Protein AF-A0A2E4DGW0-F1 (afdb_monomer)

pLDDT: mean 88.57, std 14.45, range [39.81, 98.81]

Secondary structure (DSSP, 8-state):
-----------------PEEEEEEEEEEEPPPTT--EEEEEETTSBEEEEETT-HHHHHHHHHHHHHTEEEEEEE-S-TT---TTPPPPBEEEEEEEEEEPSS--------------SS-TT--S---B---HHHHHHHHHTS-----TT--HHHHHHHHHHHHTT-EETTEE---EEEEEEEPHHHHHHTT-SBSEEEEEEEEETTEEEE--TTT-SS-EEHHHHHHHH-TT-PPPEEESSHHHHHT-TTSSSEEEEEE-TT--SHHHHHHHHHH-----S--HHHHHHHHHHHH-TTSPPP-TT-

Sequence (307 aa):
MKTIFACLLMVFSTMTMAETLRLGVVDVLEPLENENFYAVFATDGQVYDVHINDTEVIAAIKDAQKSGLEVEFETSDHTKALDVLAQRSEILGVKLLTSEFKVPVASKNQAKGIKDLDRDPLMTDYISDIGDSNTLNNVFRAQKTGMRKRSQCYNRAHVWSYEMRNYSYNGRRVQPGKVWLFFTKKYIRAYRYKWWFHVSPYVNSNGVKKVMDRRYMQQPADLRYWTNYFIQSQQECRRAKVYTDYERNPQLGHCFVIFTSVHYWQPWQIEKNEENGTLQTQWSDYELRIAYRDALGRRYRRPNLNK

Radius of gyration: 21.74 Å; Cα contacts (8 Å, |Δi|>4): 556; chains: 1; bounding box: 53×70×77 Å

Mean predicted aligned error: 6.36 Å

Nearest PDB structures (foldseek):
  6pqh-assembly2_D  TM=4.099E-01  e=4.636E-01  Elizabethkingia sp.
  5mqf-assembly1_E  TM=7.417E-01  e=2.883E+00  Homo sapiens
  1mje-assembly1_A  TM=5.379E-01  e=2.562E+00  Mus musculus
  8btm-assembly1_A  TM=5.691E-01  e=3.058E+00  Streptomyces hygroscopicus
  8osz-assembly1_A  TM=5.690E-01  e=3.058E+00  Streptomyces hygroscopicus

Solvent-accessible surface area (backbone atoms only — not comparable to full-atom values): 17523 Å² total; per-residue (Å²): 138,85,85,80,80,79,80,79,78,77,78,75,74,77,76,76,67,65,46,79,45,81,42,36,46,73,46,76,43,77,49,55,103,90,47,64,38,30,44,38,32,32,71,76,30,40,29,30,35,34,53,67,83,45,53,69,50,51,50,52,50,54,50,26,38,76,68,31,21,24,32,38,35,30,25,50,78,49,78,81,55,85,51,85,82,38,69,47,33,40,52,78,40,70,41,84,43,92,55,67,39,92,61,77,64,80,69,86,67,75,61,75,74,79,89,77,69,95,56,63,81,47,54,67,59,76,59,38,63,44,73,47,68,67,58,49,47,49,52,43,67,66,41,82,77,80,50,45,87,86,33,44,48,42,28,44,24,47,44,37,41,55,58,36,40,79,39,69,56,96,93,37,64,36,33,40,24,30,41,36,41,36,45,18,59,44,36,31,62,78,64,53,42,27,48,47,47,48,44,28,22,24,33,28,39,72,85,40,62,30,33,49,41,70,89,87,36,98,56,68,28,48,57,69,64,55,49,45,75,78,34,90,86,57,68,78,57,45,79,38,76,53,52,62,63,49,69,78,37,36,70,62,61,46,26,32,34,37,67,32,26,56,45,65,59,54,71,66,55,51,43,48,24,67,65,67,67,56,74,63,78,58,80,51,72,68,56,52,51,50,20,42,36,58,17,57,33,85,88,56,82,74,87,68,90,93,113

Structure (mmCIF, N/CA/C/O backbone):
data_AF-A0A2E4DGW0-F1
#
_entry.id   AF-A0A2E4DGW0-F1
#
loop_
_atom_site.group_PDB
_atom_site.id
_atom_site.type_symbol
_atom_site.label_atom_id
_atom_site.label_alt_id
_atom_site.label_comp_id
_atom_site.label_asym_id
_atom_site.label_entity_id
_atom_site.label_seq_id
_atom_site.pdbx_PDB_ins_code
_atom_site.Cartn_x
_atom_site.Cartn_y
_atom_site.Cartn_z
_atom_site.occupancy
_atom_site.B_iso_or_equiv
_atom_site.auth_seq_id
_atom_site.auth_comp_id
_atom_site.auth_asym_id
_atom_site.auth_atom_id
_atom_site.pdbx_PDB_model_num
ATOM 1 N N . MET A 1 1 ? 3.497 -50.232 52.071 1.00 39.81 1 MET A N 1
ATOM 2 C CA . MET A 1 1 ? 3.843 -48.845 51.691 1.00 39.81 1 MET A CA 1
ATOM 3 C C . MET A 1 1 ? 3.112 -48.522 50.400 1.00 39.81 1 MET A C 1
ATOM 5 O O . MET A 1 1 ? 3.392 -49.162 49.397 1.00 39.81 1 MET A O 1
ATOM 9 N N . LYS A 1 2 ? 2.104 -47.644 50.444 1.00 42.56 2 LYS A N 1
ATOM 10 C CA . LYS A 1 2 ? 1.326 -47.229 49.268 1.00 42.56 2 LYS A CA 1
ATOM 11 C C . LYS A 1 2 ? 1.852 -45.868 48.819 1.00 42.56 2 LYS A C 1
ATOM 13 O O . LYS A 1 2 ? 1.638 -44.875 49.504 1.00 42.56 2 LYS A O 1
ATOM 18 N N . THR A 1 3 ? 2.595 -45.850 47.723 1.00 51.25 3 THR A N 1
ATOM 19 C CA . THR A 1 3 ? 3.149 -44.642 47.109 1.00 51.25 3 THR A CA 1
ATOM 20 C C . THR A 1 3 ? 2.019 -43.900 46.397 1.00 51.25 3 THR A C 1
ATOM 22 O O . THR A 1 3 ? 1.532 -44.342 45.360 1.00 51.25 3 THR A O 1
ATOM 25 N N . ILE A 1 4 ? 1.562 -42.795 46.986 1.00 58.50 4 ILE A N 1
ATOM 26 C CA . ILE A 1 4 ? 0.624 -41.863 46.357 1.00 58.50 4 ILE A CA 1
ATOM 27 C C . ILE A 1 4 ? 1.428 -41.051 45.338 1.00 58.50 4 ILE A C 1
ATOM 29 O O . ILE A 1 4 ? 2.233 -40.197 45.703 1.00 58.50 4 ILE A O 1
ATOM 33 N N . PHE A 1 5 ? 1.246 -41.365 44.057 1.00 57.72 5 PHE A N 1
ATOM 34 C CA . PHE A 1 5 ? 1.811 -40.610 42.944 1.00 57.72 5 PHE A CA 1
ATOM 35 C C . PHE A 1 5 ? 0.973 -39.335 42.773 1.00 57.72 5 PHE A C 1
ATOM 37 O O . PHE A 1 5 ? -0.121 -39.361 42.209 1.00 57.72 5 PHE A O 1
ATOM 44 N N . ALA A 1 6 ? 1.446 -38.224 43.338 1.00 56.97 6 ALA A N 1
ATOM 45 C CA . ALA A 1 6 ? 0.840 -36.913 43.150 1.00 56.97 6 ALA A CA 1
ATOM 46 C C . ALA A 1 6 ? 1.076 -36.462 41.700 1.00 56.97 6 ALA A C 1
ATOM 48 O O . ALA A 1 6 ? 2.164 -36.018 41.335 1.00 56.97 6 ALA A O 1
ATOM 49 N N . CYS A 1 7 ? 0.054 -36.620 40.860 1.00 58.28 7 CYS A N 1
ATOM 50 C CA . CYS A 1 7 ? 0.039 -36.124 39.491 1.00 58.28 7 CYS A CA 1
ATOM 51 C C . CYS A 1 7 ? -0.084 -34.592 39.534 1.00 58.28 7 CYS A C 1
ATOM 53 O O . CYS A 1 7 ? -1.181 -34.039 39.587 1.00 58.28 7 CYS A O 1
ATOM 55 N N . LEU A 1 8 ? 1.060 -33.908 39.571 1.00 61.34 8 LEU A N 1
ATOM 56 C CA . LEU A 1 8 ? 1.157 -32.458 39.450 1.00 61.34 8 LEU A CA 1
ATOM 57 C C . LEU A 1 8 ? 0.788 -32.074 38.006 1.00 61.34 8 LEU A C 1
ATOM 59 O O . LEU A 1 8 ? 1.636 -32.051 37.115 1.00 61.34 8 LEU A O 1
ATOM 63 N N . LEU A 1 9 ? -0.501 -31.835 37.759 1.00 57.94 9 LEU A N 1
ATOM 64 C CA . LEU A 1 9 ? -1.001 -31.280 36.504 1.00 57.94 9 LEU A CA 1
ATOM 65 C C . LEU A 1 9 ? -0.497 -29.829 36.403 1.00 57.94 9 LEU A C 1
ATOM 67 O O . LEU A 1 9 ? -1.112 -28.903 36.928 1.00 57.94 9 LEU A O 1
ATOM 71 N N . MET A 1 10 ? 0.663 -29.624 35.775 1.00 54.44 10 MET A N 1
ATOM 72 C CA . MET A 1 10 ? 1.108 -28.291 35.372 1.00 54.44 10 MET A CA 1
ATOM 73 C C . MET A 1 10 ? 0.161 -27.786 34.283 1.00 54.44 10 MET A C 1
ATOM 75 O O . MET A 1 10 ? 0.345 -28.061 33.098 1.00 54.44 10 MET A O 1
ATOM 79 N N . VAL A 1 11 ? -0.870 -27.052 34.699 1.00 55.78 11 VAL A N 1
ATOM 80 C CA . VAL A 1 11 ? -1.636 -26.174 33.816 1.00 55.78 11 VAL A CA 1
ATOM 81 C C . VAL A 1 11 ? -0.672 -25.078 33.377 1.00 55.78 11 VAL A C 1
ATOM 83 O O . VAL A 1 11 ? -0.508 -24.058 34.042 1.00 55.78 11 VAL A O 1
ATOM 86 N N . PHE A 1 12 ? 0.030 -25.318 32.272 1.00 55.75 12 PHE A N 1
ATOM 87 C CA . PHE A 1 12 ? 0.683 -24.257 31.524 1.00 55.75 12 PHE A CA 1
ATOM 88 C C . PHE A 1 12 ? -0.431 -23.372 30.968 1.00 55.75 12 PHE A C 1
ATOM 90 O O . PHE A 1 12 ? -0.906 -23.591 29.856 1.00 55.75 12 PHE A O 1
ATOM 97 N N . SER A 1 13 ? -0.877 -22.395 31.763 1.00 56.22 13 SER A N 1
ATOM 98 C CA . SER A 1 13 ? -1.616 -21.252 31.243 1.00 56.22 13 SER A CA 1
ATOM 99 C C . SER A 1 13 ? -0.744 -20.647 30.158 1.00 56.22 13 SER A C 1
ATOM 101 O O . SER A 1 13 ? 0.292 -20.041 30.438 1.00 56.22 13 SER A O 1
ATOM 103 N N . THR A 1 14 ? -1.119 -20.8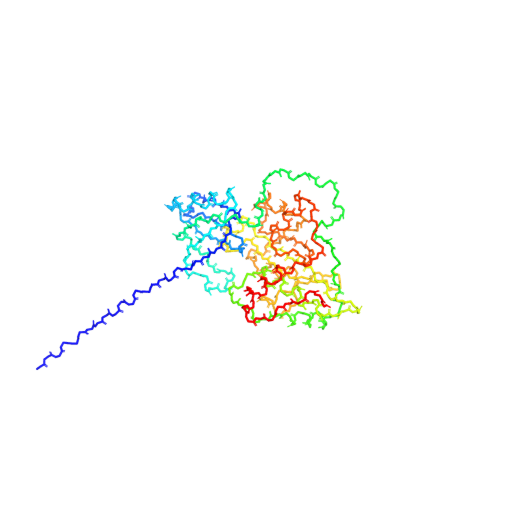87 28.907 1.00 54.38 14 THR A N 1
ATOM 104 C CA . THR A 1 14 ? -0.503 -20.268 27.746 1.00 54.38 14 THR A CA 1
ATOM 105 C C . THR A 1 14 ? -0.762 -18.779 27.870 1.00 54.38 14 THR A C 1
ATOM 107 O O . THR A 1 14 ? -1.826 -18.300 27.489 1.00 54.38 14 THR A O 1
ATOM 110 N N . MET A 1 15 ? 0.182 -18.056 28.472 1.00 60.81 15 MET A N 1
ATOM 111 C CA . MET A 1 15 ? 0.178 -16.605 28.453 1.00 60.81 15 MET A CA 1
ATOM 112 C C . MET A 1 15 ? 0.276 -16.196 26.990 1.00 60.81 15 MET A C 1
ATOM 114 O O . MET A 1 15 ? 1.339 -16.277 26.372 1.00 60.81 15 MET A O 1
ATOM 118 N N . THR A 1 16 ? -0.867 -15.845 26.410 1.00 63.38 16 THR A N 1
ATOM 119 C CA . THR A 1 16 ? -0.948 -15.201 25.109 1.00 63.38 16 THR A CA 1
ATOM 120 C C . THR A 1 16 ? -0.248 -13.861 25.263 1.00 63.38 16 THR A C 1
ATOM 122 O O . THR A 1 16 ? -0.796 -12.925 25.837 1.00 63.38 16 THR A O 1
ATOM 125 N N . MET A 1 17 ? 1.017 -13.809 24.848 1.00 74.81 17 MET A N 1
ATOM 126 C CA . MET A 1 17 ? 1.808 -12.585 24.871 1.00 74.81 17 MET A CA 1
ATOM 127 C C . MET A 1 17 ? 1.190 -11.639 23.847 1.00 74.81 17 MET A C 1
ATOM 129 O O . MET A 1 17 ? 1.305 -11.886 22.646 1.00 74.81 17 MET A O 1
ATOM 133 N N . ALA A 1 18 ? 0.510 -10.599 24.319 1.00 81.75 18 ALA A N 1
ATOM 134 C CA . ALA A 1 18 ? -0.049 -9.587 23.442 1.00 81.75 18 ALA A CA 1
ATOM 135 C C . ALA A 1 18 ? 1.079 -8.872 22.679 1.00 81.75 18 ALA A C 1
ATOM 137 O O . ALA A 1 18 ? 2.141 -8.572 23.238 1.00 81.75 18 ALA A O 1
ATOM 138 N N . GLU A 1 19 ? 0.875 -8.633 21.382 1.00 89.00 19 GLU A N 1
ATOM 139 C CA . GLU A 1 19 ? 1.831 -7.886 20.565 1.00 89.00 19 GLU A CA 1
ATOM 140 C C . GLU A 1 19 ? 1.462 -6.404 20.588 1.00 89.00 19 GLU A C 1
ATOM 142 O O . GLU A 1 19 ? 0.323 -6.029 20.305 1.00 89.00 19 GLU A O 1
ATOM 147 N N . THR A 1 20 ? 2.447 -5.562 20.900 1.00 92.12 20 THR A N 1
ATOM 148 C CA . THR A 1 20 ? 2.295 -4.109 20.894 1.00 92.12 20 THR A CA 1
ATOM 149 C C . THR A 1 20 ? 2.789 -3.510 19.577 1.00 92.12 20 THR A C 1
ATOM 151 O O . THR A 1 20 ? 3.951 -3.695 19.197 1.00 92.12 20 THR A O 1
ATOM 154 N N . LEU A 1 21 ? 1.934 -2.748 18.894 1.00 92.56 21 LEU A N 1
ATOM 155 C CA . LEU A 1 21 ? 2.214 -2.119 17.600 1.00 92.56 21 LEU A CA 1
ATOM 156 C C . LEU A 1 21 ? 2.006 -0.606 17.677 1.00 92.56 21 LEU A C 1
ATOM 158 O O . LEU A 1 21 ? 1.024 -0.151 18.243 1.00 92.56 21 LEU A O 1
ATOM 162 N N . ARG A 1 22 ? 2.902 0.183 17.074 1.00 93.50 22 ARG A N 1
ATOM 163 C CA . ARG A 1 22 ? 2.749 1.645 16.960 1.00 93.50 22 ARG A CA 1
ATOM 164 C C . ARG A 1 22 ? 2.367 2.020 15.543 1.00 93.50 22 ARG A C 1
ATOM 166 O O . ARG A 1 22 ? 3.164 1.796 14.631 1.00 93.50 22 ARG A O 1
ATOM 173 N N . LEU A 1 23 ? 1.154 2.529 15.373 1.00 93.44 23 LEU A N 1
ATOM 174 C CA . LEU A 1 23 ? 0.491 2.700 14.082 1.00 93.44 23 LEU A CA 1
ATOM 175 C C . LEU A 1 23 ? -0.334 3.995 14.089 1.00 93.44 23 LEU A C 1
ATOM 177 O O . LEU A 1 23 ? -0.574 4.576 15.140 1.00 93.44 23 LEU A O 1
ATOM 181 N N . GLY A 1 24 ? -0.789 4.436 12.919 1.00 93.69 24 GLY A N 1
ATOM 182 C CA . GLY A 1 24 ? -1.844 5.446 12.798 1.00 93.69 24 GLY A CA 1
ATOM 183 C C . GLY A 1 24 ? -3.154 4.798 12.351 1.00 93.69 24 GLY A C 1
ATOM 184 O O . GLY A 1 24 ? -3.134 3.722 11.742 1.00 93.69 24 GLY A O 1
ATOM 185 N N . VAL A 1 25 ? -4.277 5.463 12.627 1.00 95.50 25 VAL A N 1
ATOM 186 C CA . VAL A 1 25 ? -5.616 5.036 12.192 1.00 95.50 25 VAL A CA 1
ATOM 187 C C . VAL A 1 25 ? -5.989 5.777 10.912 1.00 95.50 25 VAL A C 1
ATOM 189 O O . VAL A 1 25 ? -6.088 7.000 10.903 1.00 95.50 25 VAL A O 1
ATOM 192 N N . VAL A 1 26 ? -6.188 5.030 9.829 1.00 94.75 26 VAL A N 1
ATOM 193 C CA . VAL A 1 26 ? -6.590 5.554 8.515 1.00 94.75 26 VAL A CA 1
ATOM 194 C C . VAL A 1 26 ? -8.106 5.706 8.453 1.00 94.75 26 VAL A C 1
ATOM 196 O O . VAL A 1 26 ? -8.620 6.759 8.087 1.00 94.75 26 VAL A O 1
ATOM 199 N N . ASP A 1 27 ? -8.831 4.649 8.816 1.00 96.00 27 ASP A N 1
ATOM 200 C CA . ASP A 1 27 ? -10.288 4.627 8.747 1.00 96.00 27 ASP A CA 1
ATOM 201 C C . ASP A 1 27 ? -10.897 3.648 9.752 1.00 96.00 27 ASP A C 1
ATOM 203 O O . ASP A 1 27 ? -10.231 2.720 10.217 1.00 96.00 27 ASP A O 1
ATOM 207 N N . VAL A 1 28 ? -12.174 3.844 10.064 1.00 97.25 28 VAL A N 1
ATOM 208 C CA . VAL A 1 28 ? -12.943 2.994 10.974 1.00 97.25 28 VAL A CA 1
ATOM 209 C C . VAL A 1 28 ? -14.281 2.673 10.320 1.00 97.25 28 VAL A C 1
ATOM 211 O O . VAL A 1 28 ? -15.065 3.568 10.007 1.00 97.25 28 VAL A O 1
ATOM 214 N N . LEU A 1 29 ? -14.556 1.386 10.108 1.00 97.38 29 LEU A N 1
ATOM 215 C CA . LEU A 1 29 ? -15.858 0.923 9.636 1.00 97.38 29 LEU A CA 1
ATOM 216 C C . LEU A 1 29 ? -16.700 0.463 10.803 1.00 97.38 29 LEU A C 1
ATOM 218 O O . LEU A 1 29 ? -16.298 -0.424 11.553 1.00 97.38 29 LEU A O 1
ATOM 222 N N . GLU A 1 30 ? -17.889 1.037 10.891 1.00 97.50 30 GLU A N 1
ATOM 223 C CA . GLU A 1 30 ? -18.894 0.606 11.849 1.00 97.50 30 GLU A CA 1
ATOM 224 C C . GLU A 1 30 ? -19.424 -0.790 11.485 1.00 97.50 30 GLU A C 1
ATOM 226 O O . GLU A 1 30 ? -19.478 -1.124 10.286 1.00 97.50 30 GLU A O 1
ATOM 231 N N . PRO A 1 31 ? -19.782 -1.603 12.495 1.00 97.19 31 PRO A N 1
ATOM 232 C CA . PRO A 1 31 ? -20.406 -2.899 12.273 1.00 97.19 31 PRO A CA 1
ATOM 233 C C . PRO A 1 31 ? -21.749 -2.745 11.548 1.00 97.19 31 PRO A C 1
ATOM 235 O O . PRO A 1 31 ? -22.479 -1.774 11.752 1.00 97.19 31 PRO A O 1
ATOM 238 N N . LEU A 1 32 ? -22.085 -3.714 10.697 1.00 95.88 32 LEU A N 1
ATOM 239 C CA . LEU A 1 32 ? -23.463 -3.922 10.239 1.00 95.88 32 LEU A CA 1
ATOM 240 C C . LEU A 1 32 ? -24.331 -4.511 11.370 1.00 95.88 32 LEU A C 1
ATOM 242 O O . LEU A 1 32 ? -23.801 -4.980 12.372 1.00 95.88 32 LEU A O 1
ATOM 246 N N . GLU A 1 33 ? -25.661 -4.532 11.205 1.00 95.00 33 GLU A N 1
ATOM 247 C CA . GLU A 1 33 ? -26.618 -5.007 12.233 1.00 95.00 33 GLU A CA 1
ATOM 248 C C . GLU A 1 33 ? -26.313 -6.413 12.789 1.00 95.00 33 GLU A C 1
ATOM 250 O O . GLU A 1 33 ? -26.713 -6.743 13.901 1.00 95.00 33 GLU A O 1
ATOM 255 N N . ASN A 1 34 ? -25.600 -7.242 12.027 1.00 94.25 34 ASN A N 1
ATOM 256 C CA . ASN A 1 34 ? -25.224 -8.613 12.369 1.00 94.25 34 ASN A CA 1
ATOM 257 C C . ASN A 1 34 ? -23.712 -8.810 12.601 1.00 94.25 34 ASN A C 1
ATOM 259 O O . ASN A 1 34 ? -23.239 -9.949 12.622 1.00 94.25 34 ASN A O 1
ATOM 263 N N . GLU A 1 35 ? -22.942 -7.731 12.735 1.00 95.12 35 GLU A N 1
ATOM 264 C CA . GLU A 1 35 ? -21.505 -7.767 13.009 1.00 95.12 35 GLU A CA 1
ATOM 265 C C . GLU A 1 35 ? -21.219 -7.297 14.443 1.00 95.12 35 GLU A C 1
ATOM 267 O O . GLU A 1 35 ? -21.785 -6.321 14.920 1.00 95.12 35 GLU A O 1
ATOM 272 N N . ASN A 1 36 ? -20.284 -7.964 15.126 1.00 97.06 36 ASN A N 1
ATOM 273 C CA . ASN A 1 36 ? -19.910 -7.630 16.511 1.00 97.06 36 ASN A CA 1
ATOM 274 C C . ASN A 1 36 ? -18.606 -6.826 16.612 1.00 97.06 36 ASN A C 1
ATOM 276 O O . ASN A 1 36 ? -18.087 -6.631 17.708 1.00 97.06 36 ASN A O 1
ATOM 280 N N . PHE A 1 37 ? -18.047 -6.392 15.479 1.00 97.56 37 PHE A N 1
ATOM 281 C CA . PHE A 1 37 ? -16.730 -5.767 15.425 1.00 97.56 37 PHE A CA 1
ATOM 282 C C . PHE A 1 37 ? -16.727 -4.545 14.513 1.00 97.56 37 PHE A C 1
ATOM 284 O O . PHE A 1 37 ? -17.279 -4.585 13.414 1.00 97.56 37 PHE A O 1
ATOM 291 N N . TYR A 1 38 ? -16.027 -3.493 14.929 1.00 98.19 38 TYR A N 1
ATOM 292 C CA . TYR A 1 38 ? -15.577 -2.457 14.005 1.00 98.19 38 TYR A CA 1
ATOM 293 C C . TYR A 1 38 ? -14.345 -2.957 13.253 1.00 98.19 38 TYR A C 1
ATOM 295 O O . TYR A 1 38 ? -13.515 -3.665 13.823 1.00 98.19 38 TYR A O 1
ATOM 303 N N . ALA A 1 39 ? -14.190 -2.533 11.998 1.00 97.75 39 ALA A N 1
ATOM 304 C CA . ALA A 1 39 ? -12.975 -2.787 11.228 1.00 97.75 39 ALA A CA 1
ATOM 305 C C . ALA A 1 39 ? -12.101 -1.526 11.184 1.00 97.75 39 ALA A C 1
ATOM 307 O O . ALA A 1 39 ? -12.516 -0.492 10.659 1.00 97.75 39 ALA A O 1
ATOM 308 N N . VAL A 1 40 ? -10.884 -1.621 11.710 1.00 97.94 40 VAL A N 1
ATOM 309 C CA . VAL A 1 40 ? -9.951 -0.505 11.899 1.00 97.94 40 VAL A CA 1
ATOM 310 C C . VAL A 1 40 ? -8.812 -0.620 10.896 1.00 97.94 40 VAL A C 1
ATOM 312 O O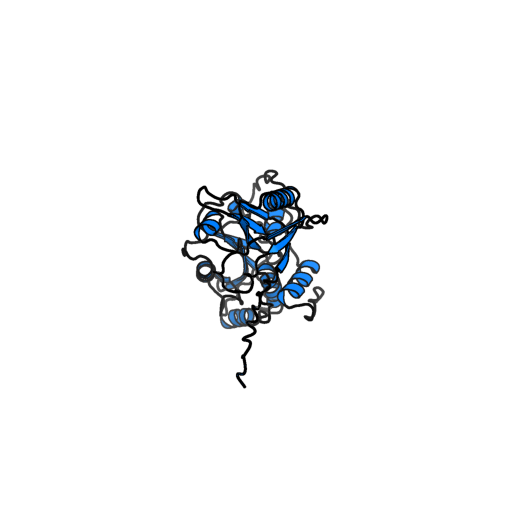 . VAL A 1 40 ? -8.044 -1.579 10.909 1.00 97.94 40 VAL A O 1
ATOM 315 N N . PHE A 1 41 ? -8.705 0.358 10.005 1.00 97.38 41 PHE A N 1
ATOM 316 C CA . PHE A 1 41 ? -7.725 0.400 8.927 1.00 97.38 41 PHE A CA 1
ATOM 317 C C . PHE A 1 41 ? -6.497 1.134 9.444 1.00 97.38 41 PHE A C 1
ATOM 319 O O . PHE A 1 41 ? -6.599 2.298 9.826 1.00 97.38 41 PHE A O 1
ATOM 326 N N . ALA A 1 42 ? -5.337 0.483 9.454 1.00 96.31 42 ALA A N 1
ATOM 327 C CA . ALA A 1 42 ? -4.123 1.063 10.016 1.00 96.31 42 ALA A CA 1
ATOM 328 C C . ALA A 1 42 ? -3.070 1.386 8.950 1.00 96.31 42 ALA A C 1
ATOM 330 O O . ALA A 1 42 ? -3.088 0.881 7.826 1.00 96.31 42 ALA A O 1
ATOM 331 N N . THR A 1 43 ? -2.105 2.224 9.311 1.00 94.31 43 THR A N 1
ATOM 332 C CA . THR A 1 43 ? -1.076 2.732 8.387 1.00 94.31 43 THR A CA 1
ATOM 333 C C . THR A 1 43 ? -0.052 1.688 7.936 1.00 94.31 43 THR A C 1
ATOM 335 O O . THR A 1 43 ? 0.676 1.916 6.969 1.00 94.31 43 THR A O 1
ATOM 338 N N . ASP A 1 44 ? -0.011 0.518 8.576 1.00 94.00 44 ASP A N 1
ATOM 339 C CA . ASP A 1 44 ? 0.790 -0.624 8.128 1.00 94.00 44 ASP A CA 1
ATOM 340 C C . ASP A 1 44 ? 0.140 -1.420 6.982 1.00 94.00 44 ASP A C 1
ATOM 342 O O . ASP A 1 44 ? 0.765 -2.335 6.442 1.00 94.00 44 ASP A O 1
ATOM 346 N N . GLY A 1 45 ? -1.084 -1.059 6.585 1.00 94.56 45 GLY A N 1
ATOM 347 C CA . GLY A 1 45 ? -1.853 -1.731 5.540 1.00 94.56 45 GLY A CA 1
ATOM 348 C C . GLY A 1 45 ? -2.777 -2.831 6.040 1.00 94.56 45 GLY A C 1
ATOM 349 O O . GLY A 1 45 ? -3.496 -3.415 5.225 1.00 94.56 45 GLY A O 1
ATOM 350 N N . GLN A 1 46 ? -2.786 -3.107 7.346 1.00 95.06 46 GLN A N 1
ATOM 351 C CA . GLN A 1 46 ? -3.658 -4.109 7.943 1.00 95.06 46 GLN A CA 1
ATOM 352 C C . GLN A 1 46 ? -5.014 -3.533 8.363 1.00 95.06 46 GLN A C 1
ATOM 354 O O . GLN A 1 46 ? -5.181 -2.328 8.565 1.00 95.06 46 GLN A O 1
ATOM 359 N N . VAL A 1 47 ? -5.988 -4.433 8.460 1.00 96.31 47 VAL A N 1
ATOM 360 C CA . VAL A 1 47 ? -7.312 -4.205 9.027 1.00 96.31 47 VAL A CA 1
ATOM 361 C C . VAL A 1 47 ? -7.410 -5.035 10.298 1.00 96.31 47 VAL A C 1
ATOM 363 O O . VAL A 1 47 ? -7.183 -6.246 10.265 1.00 96.31 47 VAL A O 1
ATOM 366 N N . TYR A 1 48 ? -7.747 -4.376 11.394 1.00 96.56 48 TYR A N 1
ATOM 367 C CA . TYR A 1 48 ? -7.907 -4.972 12.712 1.00 96.56 48 TYR A CA 1
ATOM 368 C C . TYR A 1 48 ? -9.383 -4.984 13.100 1.00 96.56 48 TYR A C 1
ATOM 370 O O . TYR A 1 48 ? -10.145 -4.142 12.625 1.00 96.56 48 TYR A O 1
ATOM 378 N N . ASP A 1 49 ? -9.778 -5.923 13.949 1.00 97.19 49 ASP A N 1
ATOM 379 C CA . ASP A 1 49 ? -11.125 -5.956 14.519 1.00 97.19 49 ASP A CA 1
ATOM 380 C C . ASP A 1 49 ? -11.091 -5.365 15.945 1.00 97.19 49 ASP A C 1
ATOM 382 O O . ASP A 1 49 ? -10.116 -5.553 16.669 1.00 97.19 49 ASP A O 1
ATOM 386 N N . VAL A 1 50 ? -12.129 -4.638 16.360 1.00 97.81 50 VAL A N 1
ATOM 387 C CA . VAL A 1 50 ? -12.346 -4.240 17.768 1.00 97.81 50 VAL A CA 1
ATOM 388 C C . VAL A 1 50 ? -13.792 -4.531 18.142 1.00 97.81 50 VAL A C 1
ATOM 390 O O . VAL A 1 50 ? -14.702 -4.191 17.379 1.00 97.81 50 VAL A O 1
ATOM 393 N N . HIS A 1 51 ? -14.009 -5.210 19.268 1.00 97.94 51 HIS A N 1
ATOM 394 C CA . HIS A 1 51 ? -15.336 -5.667 19.659 1.00 97.94 51 HIS A CA 1
ATOM 395 C C . HIS A 1 51 ? -16.248 -4.476 19.990 1.00 97.94 51 HIS A C 1
ATOM 397 O O . HIS A 1 51 ? -15.820 -3.489 20.584 1.00 97.94 51 HIS A O 1
ATOM 403 N N . ILE A 1 52 ? -17.535 -4.559 19.634 1.00 98.00 52 ILE A N 1
ATOM 404 C CA . ILE A 1 52 ? -18.515 -3.472 19.842 1.00 98.00 52 ILE A CA 1
ATOM 405 C C . ILE A 1 52 ? -18.680 -3.072 21.320 1.00 98.00 52 ILE A C 1
ATOM 407 O O . ILE A 1 52 ? -19.057 -1.942 21.623 1.00 98.00 52 ILE A O 1
ATOM 411 N N . ASN A 1 53 ? -18.368 -3.995 22.231 1.00 98.00 53 ASN A N 1
ATOM 412 C CA . ASN A 1 53 ? -18.452 -3.776 23.675 1.00 98.00 53 ASN A CA 1
ATOM 413 C C . ASN A 1 53 ? -17.261 -2.981 24.240 1.00 98.00 53 ASN A C 1
ATOM 415 O O . ASN A 1 53 ? -17.382 -2.446 25.340 1.00 98.00 53 ASN A O 1
ATOM 419 N N . ASP A 1 54 ? -16.153 -2.851 23.503 1.00 97.88 54 ASP A N 1
ATOM 420 C CA . ASP A 1 54 ? -14.949 -2.143 23.956 1.00 97.88 54 ASP A CA 1
ATOM 421 C C . ASP A 1 54 ? -15.062 -0.642 23.660 1.00 97.88 54 ASP A C 1
ATOM 423 O O . ASP A 1 54 ? -14.301 -0.052 22.889 1.00 97.88 54 ASP A O 1
ATOM 427 N N . THR A 1 55 ? -16.074 -0.007 24.250 1.00 97.81 55 THR A N 1
ATOM 428 C CA . THR A 1 55 ? -16.477 1.372 23.930 1.00 97.81 55 THR A CA 1
ATOM 429 C C . THR A 1 55 ? -15.366 2.395 24.172 1.00 97.81 55 THR A C 1
ATOM 431 O O . THR A 1 55 ? -15.217 3.323 23.375 1.00 97.81 55 THR A O 1
ATOM 434 N N . GLU A 1 56 ? -14.543 2.206 25.208 1.00 97.50 56 GLU A N 1
ATOM 435 C CA . GLU A 1 56 ? -13.372 3.050 25.490 1.00 97.50 56 GLU A CA 1
ATOM 436 C C . GLU A 1 56 ? -12.301 2.931 24.397 1.00 97.50 56 GLU A C 1
ATOM 438 O O . GLU A 1 56 ? -11.768 3.938 23.926 1.00 97.50 56 GLU A O 1
ATOM 443 N N . VAL A 1 57 ? -12.031 1.704 23.938 1.00 97.81 57 VAL A N 1
ATOM 444 C CA . VAL A 1 57 ? -11.076 1.428 22.857 1.00 97.81 57 VAL A CA 1
ATOM 445 C C . VAL A 1 57 ? -11.567 2.060 21.555 1.00 97.81 57 VAL A C 1
ATOM 447 O O . VAL A 1 57 ? -10.809 2.750 20.872 1.00 97.81 57 VAL A O 1
ATOM 450 N N . ILE A 1 58 ? -12.852 1.893 21.233 1.00 98.38 58 ILE A N 1
ATOM 451 C CA . ILE A 1 58 ? -13.480 2.484 20.044 1.00 98.38 58 ILE A CA 1
ATOM 452 C C . ILE A 1 58 ? -13.398 4.014 20.079 1.00 98.38 58 ILE A C 1
ATOM 454 O O . ILE A 1 58 ? -13.052 4.627 19.065 1.00 98.38 58 ILE A O 1
ATOM 458 N N . ALA A 1 59 ? -13.695 4.636 21.224 1.00 97.88 59 ALA A N 1
ATOM 459 C CA . ALA A 1 59 ? -13.604 6.084 21.388 1.00 97.88 59 ALA A CA 1
ATOM 460 C C . ALA A 1 59 ? -12.171 6.581 21.143 1.00 97.88 59 ALA A C 1
ATOM 462 O O . ALA A 1 59 ? -11.971 7.471 20.318 1.00 97.88 59 ALA A O 1
ATOM 463 N N . ALA A 1 60 ? -11.169 5.933 21.749 1.00 96.88 60 AL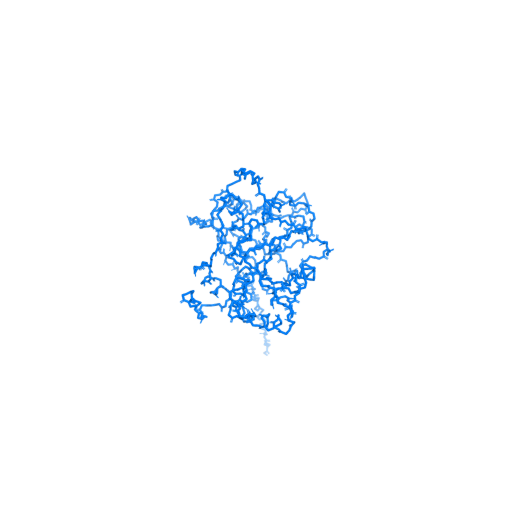A A N 1
ATOM 464 C CA . ALA A 1 60 ? -9.763 6.278 21.544 1.00 96.88 60 ALA A CA 1
ATOM 465 C C . ALA A 1 60 ? -9.328 6.138 20.072 1.00 96.88 60 ALA A C 1
ATOM 467 O O . ALA A 1 60 ? -8.615 6.993 19.551 1.00 96.88 60 ALA A O 1
ATOM 468 N N . ILE A 1 61 ? -9.781 5.095 19.368 1.00 97.44 61 ILE A N 1
ATOM 469 C CA . ILE A 1 61 ? -9.481 4.898 17.940 1.00 97.44 61 ILE A CA 1
ATOM 470 C C . ILE A 1 61 ? -10.109 6.007 17.088 1.00 97.44 61 ILE A C 1
ATOM 472 O O . ILE A 1 61 ? -9.438 6.558 16.213 1.00 97.44 61 ILE A O 1
ATOM 476 N N . LYS A 1 62 ? -11.379 6.353 17.338 1.00 96.81 62 LYS A N 1
ATOM 477 C CA . LYS A 1 62 ? -12.075 7.435 16.623 1.00 96.81 62 LYS A CA 1
ATOM 478 C C . LYS A 1 62 ? -11.419 8.797 16.892 1.00 96.81 62 LYS A C 1
ATOM 480 O O . LYS A 1 62 ? -11.245 9.584 15.958 1.00 96.81 62 LYS A O 1
ATOM 485 N N . ASP A 1 63 ? -10.985 9.051 18.124 1.00 95.12 63 ASP A N 1
ATOM 486 C CA . ASP A 1 63 ? -10.262 10.273 18.495 1.00 95.12 63 ASP A CA 1
ATOM 487 C C . ASP A 1 63 ? -8.887 10.353 17.826 1.00 95.12 63 ASP A C 1
ATOM 489 O O . ASP A 1 63 ? -8.524 11.406 17.289 1.00 95.12 63 ASP A O 1
ATOM 493 N N . ALA A 1 64 ? -8.148 9.240 17.784 1.00 94.56 64 ALA A N 1
ATOM 494 C CA . ALA A 1 64 ? -6.874 9.146 17.078 1.00 94.56 64 ALA A CA 1
ATOM 495 C C . ALA A 1 64 ? -7.032 9.392 15.575 1.00 94.56 64 ALA A C 1
ATOM 497 O O . ALA A 1 64 ? -6.258 10.157 15.002 1.00 94.56 64 ALA A O 1
ATOM 498 N N . GLN A 1 65 ? -8.053 8.793 14.949 1.00 94.25 65 GLN A N 1
ATOM 499 C CA . GLN A 1 65 ? -8.369 9.003 13.536 1.00 94.25 65 GLN A CA 1
ATOM 500 C C . GLN A 1 65 ? -8.651 10.484 13.255 1.00 94.25 65 GLN A C 1
ATOM 502 O O . GLN A 1 65 ? -8.065 11.070 12.347 1.00 94.25 65 GLN A O 1
ATOM 507 N N . LYS A 1 66 ? -9.536 11.103 14.046 1.00 92.75 66 LYS A N 1
ATOM 508 C CA . LYS A 1 66 ? -9.931 12.507 13.875 1.00 92.75 66 LYS A CA 1
ATOM 509 C C . LYS A 1 66 ? -8.760 13.469 14.082 1.00 92.75 66 LYS A C 1
ATOM 511 O O . LYS A 1 66 ? -8.680 14.483 13.394 1.00 92.75 66 LYS A O 1
ATOM 516 N N . SER A 1 67 ? -7.886 13.157 15.035 1.00 91.69 67 SER A N 1
ATOM 517 C CA . SER A 1 67 ? -6.769 14.019 15.434 1.00 91.69 67 SER A CA 1
ATOM 518 C C . SER A 1 67 ? -5.470 13.719 14.679 1.00 91.69 67 SER A C 1
ATOM 520 O O . SER A 1 67 ? -4.491 14.434 14.859 1.00 91.69 67 SER A O 1
ATOM 522 N N . GLY A 1 68 ? -5.430 12.661 13.861 1.00 89.62 68 GLY A N 1
ATOM 523 C CA . GLY A 1 68 ? -4.214 12.213 13.179 1.00 89.62 68 GLY A CA 1
ATOM 524 C C . GLY A 1 68 ? -3.082 11.805 14.127 1.00 89.62 68 GLY A C 1
ATOM 525 O O . GLY A 1 68 ? -1.909 12.031 13.826 1.00 89.62 68 GLY A O 1
ATOM 526 N N . LEU A 1 69 ? -3.420 11.233 15.285 1.00 91.31 69 LEU A N 1
ATOM 527 C CA . LEU A 1 69 ? -2.441 10.814 16.291 1.00 91.31 69 LEU A CA 1
ATOM 528 C C . LEU A 1 69 ? -1.985 9.369 16.074 1.00 91.31 69 LEU A C 1
ATOM 530 O O . LEU A 1 69 ? -2.746 8.517 15.606 1.00 91.31 69 LEU A O 1
ATOM 534 N N . GLU A 1 70 ? -0.737 9.084 16.456 1.00 92.88 70 GLU A N 1
ATOM 535 C CA . GLU A 1 70 ? -0.281 7.702 16.585 1.00 92.88 70 GLU A CA 1
ATOM 536 C C . GLU A 1 70 ? -0.915 7.027 17.803 1.00 92.88 70 GLU A C 1
ATOM 538 O O . GLU A 1 70 ? -1.188 7.635 18.841 1.00 92.88 70 GLU A O 1
ATOM 543 N N . VAL A 1 71 ? -1.094 5.722 17.674 1.00 95.31 71 VAL A N 1
ATOM 544 C CA . VAL A 1 71 ? -1.640 4.844 18.696 1.00 95.31 71 VAL A CA 1
ATOM 545 C C . VAL A 1 71 ? -0.716 3.664 18.905 1.00 95.31 71 VAL A C 1
ATOM 547 O O . VAL A 1 71 ? -0.079 3.161 17.978 1.00 95.31 71 VAL A O 1
ATOM 550 N N . GLU A 1 72 ? -0.643 3.221 20.150 1.00 96.62 72 GLU A N 1
ATOM 551 C CA . GLU A 1 72 ? -0.036 1.956 20.519 1.00 96.62 72 GLU A CA 1
ATOM 552 C C . GLU A 1 72 ? -1.164 0.934 20.722 1.00 96.62 72 GLU A C 1
ATOM 554 O O . GLU A 1 72 ? -1.949 1.048 21.663 1.00 96.62 72 GLU A O 1
ATOM 559 N N . PHE A 1 73 ? -1.289 -0.007 19.785 1.00 95.81 73 PHE A N 1
ATOM 560 C CA . PHE A 1 73 ? -2.252 -1.105 19.823 1.00 95.81 73 PHE A CA 1
ATOM 561 C C . PHE A 1 73 ? -1.669 -2.285 20.577 1.00 95.81 73 PHE A C 1
ATOM 563 O O . PHE A 1 73 ? -0.579 -2.751 20.248 1.00 95.81 73 PHE A O 1
ATOM 570 N N . GLU A 1 74 ? -2.426 -2.802 21.532 1.00 95.38 74 GLU A N 1
ATOM 571 C CA . GLU A 1 74 ? -2.255 -4.144 22.065 1.00 95.38 74 GLU A CA 1
ATOM 572 C C . GLU A 1 74 ? -3.144 -5.091 21.256 1.00 95.38 74 GLU A C 1
ATOM 574 O O . GLU A 1 74 ? -4.346 -4.858 21.135 1.00 95.38 74 GLU A O 1
ATOM 579 N N . THR A 1 75 ? -2.558 -6.124 20.651 1.00 93.69 75 THR A N 1
ATOM 580 C CA . THR A 1 75 ? -3.271 -7.005 19.715 1.00 93.69 75 THR A CA 1
ATOM 581 C C . THR A 1 75 ? -3.191 -8.475 20.105 1.00 93.69 75 THR A C 1
ATOM 583 O O . THR A 1 75 ? -2.188 -8.936 20.662 1.00 93.69 75 THR A O 1
ATOM 586 N N . SER A 1 76 ? -4.243 -9.227 19.770 1.00 89.88 76 SER A N 1
ATOM 587 C CA . SER A 1 76 ? -4.255 -10.691 19.850 1.00 89.88 76 SER A CA 1
ATOM 588 C C . SER A 1 76 ? -3.189 -11.286 18.912 1.00 89.88 76 SER A C 1
ATOM 590 O O . SER A 1 76 ? -3.112 -10.889 17.747 1.00 89.88 76 SER A O 1
ATOM 592 N N . ASP A 1 77 ? -2.406 -12.265 19.375 1.00 73.62 77 ASP A N 1
ATOM 593 C CA . ASP A 1 77 ? -1.294 -12.906 18.640 1.00 73.62 77 ASP A CA 1
ATOM 594 C C . ASP A 1 77 ? -1.775 -13.834 17.497 1.00 73.62 77 ASP A C 1
ATOM 596 O O . ASP A 1 77 ? -1.563 -15.048 17.498 1.00 73.62 77 ASP A O 1
ATOM 600 N N . HIS A 1 78 ? -2.448 -13.266 16.494 1.00 63.94 78 HIS A N 1
ATOM 601 C CA . HIS A 1 78 ? -2.841 -13.951 15.255 1.00 63.94 78 HIS A CA 1
ATOM 602 C C . HIS A 1 78 ? -1.916 -13.602 14.074 1.00 63.94 78 HIS A C 1
ATOM 604 O O . HIS A 1 78 ? -1.982 -14.218 13.006 1.00 63.94 78 HIS A O 1
ATOM 610 N N . THR A 1 79 ? -0.979 -12.669 14.269 1.00 54.75 79 THR A N 1
ATOM 611 C CA . THR A 1 79 ? -0.079 -12.115 13.240 1.00 54.75 79 THR A CA 1
ATOM 612 C C . THR A 1 79 ? 0.979 -13.103 12.725 1.00 54.75 79 THR A C 1
ATOM 614 O O . THR A 1 79 ? 1.698 -12.812 11.763 1.00 54.75 79 THR A O 1
ATOM 617 N N . LYS A 1 80 ? 1.081 -14.310 13.301 1.00 53.84 80 LYS A N 1
ATOM 618 C CA . LYS A 1 80 ? 2.094 -15.312 12.918 1.00 53.84 80 LYS A CA 1
ATOM 619 C C . LYS A 1 80 ? 1.818 -16.014 11.589 1.00 53.84 80 LYS A C 1
ATOM 621 O O . LYS A 1 80 ? 2.759 -16.532 10.975 1.00 53.84 80 LYS A O 1
ATOM 626 N N . ALA A 1 81 ? 0.576 -16.013 11.105 1.00 51.56 81 ALA A N 1
ATOM 627 C CA . ALA A 1 81 ? 0.259 -16.604 9.814 1.00 51.56 81 ALA A CA 1
ATOM 628 C C . ALA A 1 81 ? 0.575 -15.616 8.678 1.00 51.56 81 ALA A C 1
ATOM 630 O O . ALA A 1 81 ? -0.148 -14.658 8.404 1.00 51.56 81 ALA A O 1
ATOM 631 N N . LEU A 1 82 ? 1.654 -15.921 7.952 1.00 58.25 82 LEU A N 1
ATOM 632 C CA . LEU A 1 82 ? 2.011 -15.333 6.651 1.00 58.25 82 LEU A CA 1
ATOM 633 C C . LEU A 1 82 ? 0.940 -15.533 5.565 1.00 58.25 82 LEU A C 1
ATOM 635 O O . LEU A 1 82 ? 1.134 -15.085 4.434 1.00 58.25 82 LEU A O 1
ATOM 639 N N . ASP A 1 83 ? -0.132 -16.244 5.895 1.00 70.25 83 ASP A N 1
ATOM 640 C CA . ASP A 1 83 ? -1.232 -16.551 5.009 1.00 70.25 83 ASP A CA 1
ATOM 641 C C . ASP A 1 83 ? -2.004 -15.277 4.666 1.00 70.25 83 ASP A C 1
ATOM 643 O O . ASP A 1 83 ? -2.384 -14.497 5.538 1.00 70.25 83 ASP A O 1
ATOM 647 N N . VAL A 1 84 ? -2.222 -15.079 3.373 1.00 69.56 84 VAL A N 1
ATOM 648 C CA . VAL A 1 84 ? -3.054 -14.020 2.800 1.00 69.56 84 VAL A CA 1
ATOM 649 C C . VAL A 1 84 ? -4.482 -14.083 3.318 1.00 69.56 84 VAL A C 1
ATOM 651 O O . VAL A 1 84 ? -5.135 -13.055 3.472 1.00 69.56 84 VAL A O 1
ATOM 654 N N . LEU A 1 85 ? -4.921 -15.290 3.655 1.00 70.88 85 LEU A N 1
ATOM 655 C CA . LEU A 1 85 ? -6.259 -15.605 4.120 1.00 70.88 85 LEU A CA 1
ATOM 656 C C . LEU A 1 85 ? -6.355 -15.677 5.648 1.00 70.88 85 LEU A C 1
ATOM 658 O O . LEU A 1 85 ? -7.398 -16.068 6.168 1.00 70.88 85 LEU A O 1
ATOM 662 N N . ALA A 1 86 ? -5.292 -15.318 6.382 1.00 78.62 86 ALA A N 1
ATOM 663 C CA . ALA A 1 86 ? -5.355 -15.329 7.839 1.00 78.62 86 ALA A CA 1
ATOM 664 C C . ALA A 1 86 ? -6.401 -14.334 8.356 1.00 78.62 86 ALA A C 1
ATOM 666 O O . ALA A 1 86 ? -6.620 -13.272 7.765 1.00 78.62 86 ALA A O 1
ATOM 667 N N . GLN A 1 87 ? -6.986 -14.671 9.503 1.00 84.69 87 GLN A N 1
ATOM 668 C CA . GLN A 1 87 ? -7.918 -13.804 10.211 1.00 84.69 87 GLN A CA 1
ATOM 669 C C . GLN A 1 87 ? -7.247 -12.491 10.636 1.00 84.69 87 GLN A C 1
ATOM 671 O O . GLN A 1 87 ? -6.023 -12.406 10.795 1.00 84.69 87 GLN A O 1
ATOM 676 N N . ARG A 1 88 ? -8.071 -11.455 10.801 1.00 92.06 88 ARG A N 1
ATOM 677 C CA . ARG A 1 88 ? -7.651 -10.175 11.370 1.00 92.06 88 ARG A CA 1
ATOM 678 C C . ARG A 1 88 ? -7.239 -10.364 12.822 1.00 92.06 88 ARG A C 1
ATOM 680 O O . ARG A 1 88 ? -7.751 -11.242 13.507 1.00 92.06 88 ARG A O 1
ATOM 687 N N . SER A 1 89 ? -6.304 -9.538 13.271 1.00 92.69 89 SER A N 1
ATOM 688 C CA . SER A 1 89 ? -5.984 -9.457 14.695 1.00 92.69 89 SER A CA 1
ATOM 689 C C . SER A 1 89 ? -6.993 -8.547 15.384 1.00 92.69 89 SER A C 1
ATOM 691 O O . SER A 1 89 ? -7.415 -7.541 14.809 1.00 92.69 89 SER A O 1
ATOM 693 N N . GLU A 1 90 ? -7.371 -8.912 16.599 1.00 95.12 90 GLU A N 1
ATOM 694 C CA . GLU A 1 90 ? -8.228 -8.116 17.462 1.00 95.12 90 GLU A CA 1
ATOM 695 C C . GLU A 1 90 ? -7.389 -7.095 18.234 1.00 95.12 90 GLU A C 1
ATOM 697 O O . GLU A 1 90 ? -6.271 -7.401 18.663 1.00 95.12 90 GLU A O 1
ATOM 702 N N . ILE A 1 91 ? -7.911 -5.881 18.384 1.00 96.31 91 ILE A N 1
ATOM 703 C CA . ILE A 1 91 ? -7.349 -4.840 19.242 1.00 96.31 91 ILE A CA 1
ATOM 704 C C . ILE A 1 91 ? -7.918 -5.042 20.643 1.00 96.31 91 ILE A C 1
ATOM 706 O O . ILE A 1 91 ? -9.107 -4.847 20.861 1.00 96.31 91 ILE A O 1
ATOM 710 N N . LEU A 1 92 ? -7.047 -5.401 21.582 1.00 95.62 92 LEU A N 1
ATOM 711 C CA . LEU A 1 92 ? -7.378 -5.634 22.989 1.00 95.62 92 LEU A CA 1
ATOM 712 C C . LEU A 1 92 ? -7.245 -4.357 23.829 1.00 95.62 92 LEU A C 1
ATOM 714 O O . LEU A 1 92 ? -7.856 -4.230 24.884 1.00 95.62 92 LEU A O 1
ATOM 718 N N . GLY A 1 93 ? -6.430 -3.408 23.367 1.00 96.38 93 GLY A N 1
ATOM 719 C CA . GLY A 1 93 ? -6.161 -2.164 24.074 1.00 96.38 93 GLY A CA 1
ATOM 720 C C . GLY A 1 93 ? -5.535 -1.114 23.167 1.00 96.38 93 GLY A C 1
ATOM 721 O O . GLY A 1 93 ? -4.857 -1.431 22.186 1.00 96.38 93 GLY A O 1
ATOM 722 N N . VAL A 1 94 ? -5.776 0.157 23.490 1.00 97.31 94 VAL A N 1
ATOM 723 C CA . VAL A 1 94 ? -5.262 1.305 22.734 1.00 97.31 94 VAL A CA 1
ATOM 724 C C . VAL A 1 94 ? -4.725 2.344 23.692 1.00 97.31 94 VAL A C 1
ATOM 726 O O . VAL A 1 94 ? -5.408 2.779 24.616 1.00 97.31 94 VAL A O 1
ATOM 729 N N . LYS A 1 95 ? -3.505 2.800 23.423 1.00 96.75 95 LYS A N 1
ATOM 730 C CA . LYS A 1 95 ? -2.913 3.950 24.095 1.00 96.75 95 LYS A CA 1
ATOM 731 C C . LYS A 1 95 ? -2.643 5.055 23.083 1.00 96.75 95 LYS A C 1
ATOM 733 O O . LYS A 1 95 ? -1.839 4.879 22.167 1.00 96.75 95 LYS A O 1
ATOM 738 N N . LEU A 1 96 ? -3.298 6.199 23.274 1.00 93.38 96 LEU A N 1
ATOM 739 C CA . LEU A 1 96 ? -3.033 7.413 22.503 1.00 93.38 96 LEU A CA 1
ATOM 740 C C . LEU A 1 96 ? -1.608 7.900 22.778 1.00 93.38 96 LEU A C 1
ATOM 742 O O . LEU A 1 96 ? -1.184 8.005 23.934 1.00 93.38 96 LEU A O 1
ATOM 746 N N . LEU A 1 97 ? -0.868 8.203 21.717 1.00 92.00 97 LEU A N 1
ATOM 747 C CA . LEU A 1 97 ? 0.447 8.819 21.816 1.00 92.00 97 LEU A CA 1
ATOM 748 C C . LEU A 1 97 ? 0.322 10.322 21.561 1.00 92.00 97 LEU A C 1
ATOM 750 O O . LEU A 1 97 ? -0.481 10.774 20.752 1.00 92.00 97 LEU A O 1
ATOM 754 N N . THR A 1 98 ? 1.140 11.111 22.256 1.00 84.88 98 THR A N 1
ATOM 755 C CA . THR A 1 98 ? 1.197 12.570 22.069 1.00 84.88 98 THR A CA 1
ATOM 756 C C . THR A 1 98 ? 1.985 12.975 20.827 1.00 84.88 98 TH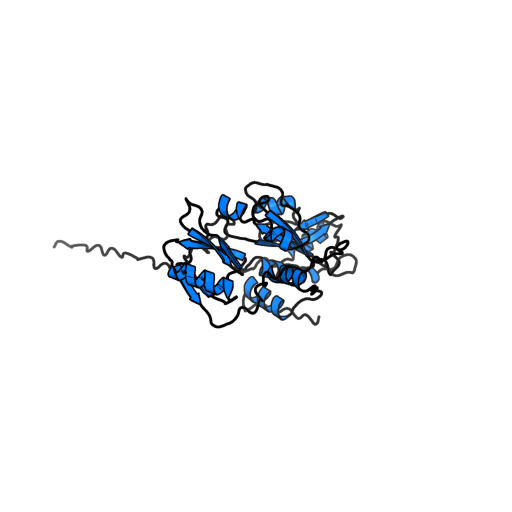R A C 1
ATOM 758 O O . THR A 1 98 ? 1.981 14.143 20.448 1.00 84.88 98 THR A O 1
ATOM 761 N N . SER A 1 99 ? 2.690 12.033 20.199 1.00 79.19 99 SER A N 1
ATOM 762 C CA . SER A 1 99 ? 3.347 12.272 18.925 1.00 79.19 99 SER A CA 1
ATOM 763 C C . SER A 1 99 ? 2.305 12.336 17.818 1.00 79.19 99 SER A C 1
ATOM 765 O O . SER A 1 99 ? 1.644 11.341 17.515 1.00 79.19 99 SER A O 1
ATOM 767 N N . GLU A 1 100 ? 2.202 13.504 17.185 1.00 73.12 100 GLU A N 1
ATOM 768 C CA . GLU A 1 100 ? 1.507 13.628 15.910 1.00 73.12 100 GLU A CA 1
ATOM 769 C C . GLU A 1 100 ? 2.102 12.640 14.915 1.00 73.12 100 GLU A C 1
ATOM 771 O O . GLU A 1 100 ? 3.329 12.476 14.806 1.00 73.12 100 GLU A O 1
ATOM 776 N N . PHE A 1 101 ? 1.220 11.983 14.170 1.00 65.25 101 PHE A N 1
ATOM 777 C CA . PHE A 1 101 ? 1.662 11.175 13.061 1.00 65.25 101 PHE A CA 1
ATOM 778 C C . PHE A 1 101 ? 2.331 12.116 12.052 1.00 65.25 101 PHE A C 1
ATOM 780 O O . PHE A 1 101 ? 1.727 13.057 11.546 1.00 65.25 101 PHE A O 1
ATOM 787 N N . LYS A 1 102 ? 3.615 11.884 11.746 1.00 60.41 102 LYS A N 1
ATOM 788 C CA . LYS A 1 102 ? 4.358 12.709 10.766 1.00 60.41 102 LYS A CA 1
ATOM 789 C C . LYS A 1 102 ? 3.796 12.620 9.347 1.00 60.41 102 LYS A C 1
ATOM 791 O O . LYS A 1 102 ? 4.275 13.307 8.444 1.00 60.41 102 LYS A O 1
ATOM 796 N N . VAL A 1 103 ? 2.835 11.735 9.136 1.00 58.94 103 VAL A N 1
ATOM 797 C CA . VAL A 1 103 ? 2.044 11.680 7.924 1.00 58.94 103 VAL A CA 1
ATOM 798 C C . VAL A 1 103 ? 0.814 12.553 8.168 1.00 58.94 103 VAL A C 1
ATOM 800 O O . VAL A 1 103 ? 0.008 12.217 9.035 1.00 58.94 103 VAL A O 1
ATOM 803 N N . PRO A 1 104 ? 0.657 13.661 7.432 1.00 52.53 104 PRO A N 1
ATOM 804 C CA . PRO A 1 104 ? -0.557 14.452 7.521 1.00 52.53 104 PRO A CA 1
ATOM 805 C C . PRO A 1 104 ? -1.735 13.557 7.135 1.00 52.53 104 PRO A C 1
ATOM 807 O O . PRO A 1 104 ? -1.778 13.048 6.015 1.00 52.53 104 PRO A O 1
ATOM 810 N N . VAL A 1 105 ? -2.663 13.335 8.067 1.00 50.44 105 VAL A N 1
ATOM 811 C CA . VAL A 1 105 ? -3.980 12.807 7.716 1.00 50.44 105 VAL A CA 1
ATOM 812 C C . VAL A 1 105 ? -4.618 13.855 6.818 1.00 50.44 105 VAL A C 1
ATOM 814 O O . VAL A 1 105 ? -4.774 15.010 7.223 1.00 50.44 105 VAL A O 1
ATOM 817 N N . ALA A 1 106 ? -4.897 13.462 5.580 1.00 48.84 106 ALA A N 1
ATOM 818 C CA . ALA A 1 106 ? -5.593 14.270 4.598 1.00 48.84 106 ALA A CA 1
ATOM 819 C C . ALA A 1 106 ? -6.829 14.912 5.240 1.00 48.84 106 ALA A C 1
ATOM 821 O O . ALA A 1 106 ? -7.756 14.231 5.691 1.00 48.84 106 ALA A O 1
ATOM 822 N N . SER A 1 107 ? -6.840 16.244 5.338 1.00 49.84 107 SER A N 1
ATOM 823 C CA . SER A 1 107 ? -8.073 16.931 5.701 1.00 49.84 107 SER A CA 1
ATOM 824 C C . SER A 1 107 ? -8.998 16.781 4.498 1.00 49.84 107 SER A C 1
ATOM 826 O O . SER A 1 107 ? -8.609 17.181 3.403 1.00 49.84 107 SER A O 1
ATOM 828 N N . LYS A 1 108 ? -10.219 16.272 4.691 1.00 55.66 108 LYS A N 1
ATOM 829 C CA . LYS A 1 108 ? -11.238 16.057 3.639 1.00 55.66 108 LYS A CA 1
ATOM 830 C C . LYS A 1 108 ? -11.711 17.333 2.911 1.00 55.66 108 LYS A C 1
ATOM 832 O O . LYS A 1 108 ? -12.791 17.350 2.319 1.00 55.66 108 LYS A O 1
ATOM 837 N N . ASN A 1 109 ? -10.951 18.422 2.967 1.00 49.50 109 ASN A N 1
ATOM 838 C CA . ASN A 1 109 ? -11.193 19.621 2.190 1.00 49.50 109 ASN A CA 1
ATOM 839 C C . ASN A 1 109 ? -11.182 19.246 0.706 1.00 49.50 109 ASN A C 1
ATOM 841 O O . ASN A 1 109 ? -10.200 18.719 0.193 1.00 49.50 109 ASN A O 1
ATOM 845 N N . GLN A 1 110 ? -12.323 19.475 0.050 1.00 52.28 110 GLN A N 1
ATOM 846 C CA . GLN A 1 110 ? -12.598 19.094 -1.333 1.00 52.28 110 GLN A CA 1
ATOM 847 C C . GLN A 1 110 ? -11.384 19.341 -2.232 1.00 52.28 110 GLN A C 1
ATOM 849 O O . GLN A 1 110 ? -11.021 20.493 -2.476 1.00 52.28 110 GLN A O 1
ATOM 854 N N . ALA A 1 111 ? -10.799 18.253 -2.749 1.00 53.41 111 ALA A N 1
ATOM 855 C CA . ALA A 1 111 ? -9.806 18.301 -3.810 1.00 53.41 111 ALA A CA 1
ATOM 856 C C . ALA A 1 111 ? -10.294 19.276 -4.891 1.00 53.41 111 ALA A C 1
ATOM 858 O O . ALA A 1 111 ? -11.336 19.050 -5.520 1.00 53.41 111 ALA A O 1
ATOM 859 N N . LYS A 1 112 ? -9.583 20.399 -5.060 1.00 55.09 112 LYS A N 1
ATOM 860 C CA . LYS A 1 112 ? -9.848 21.339 -6.151 1.00 55.09 112 LYS A CA 1
ATOM 861 C C . LYS A 1 112 ? -9.690 20.543 -7.436 1.00 55.09 112 LYS A C 1
ATOM 863 O O . LYS A 1 112 ? -8.595 20.072 -7.721 1.00 55.09 112 LYS A O 1
ATOM 868 N N . GLY A 1 113 ? -10.797 20.354 -8.157 1.00 52.50 113 GLY A N 1
ATOM 869 C CA . GLY A 1 113 ? -10.851 19.485 -9.328 1.00 52.50 113 GLY A CA 1
ATOM 870 C C . GLY A 1 113 ? -9.665 19.737 -10.252 1.00 52.50 113 GLY A C 1
ATOM 871 O O . GLY A 1 113 ? -9.522 20.838 -10.786 1.00 52.50 113 GLY A O 1
ATOM 872 N N . ILE A 1 114 ? -8.809 18.725 -10.401 1.00 54.84 114 ILE A N 1
ATOM 873 C CA . ILE A 1 114 ? -7.687 18.747 -11.333 1.00 54.84 114 ILE A CA 1
ATOM 874 C C . ILE A 1 114 ? -8.308 18.769 -12.733 1.00 54.84 114 ILE A C 1
ATOM 876 O O . ILE A 1 114 ? -8.787 17.753 -13.227 1.00 54.84 114 ILE A O 1
ATOM 880 N N . LYS A 1 115 ? -8.403 19.964 -13.326 1.00 51.00 115 LYS A N 1
ATOM 881 C CA . LYS A 1 115 ? -9.144 20.208 -14.574 1.00 51.00 115 LYS A CA 1
ATOM 882 C C . LYS A 1 115 ? -8.401 19.796 -15.850 1.00 51.00 115 LYS A C 1
ATOM 884 O O . LYS A 1 115 ? -8.994 19.887 -16.914 1.00 51.00 115 LYS A O 1
ATOM 889 N N . ASP A 1 116 ? -7.177 19.284 -15.750 1.00 51.97 116 ASP A N 1
ATOM 890 C CA . ASP A 1 116 ? -6.394 18.811 -16.897 1.00 51.97 116 ASP A CA 1
ATOM 891 C C . ASP A 1 116 ? -5.616 17.539 -16.531 1.00 51.97 116 ASP A C 1
ATOM 893 O O . ASP A 1 116 ? -4.571 17.603 -15.885 1.00 51.97 116 ASP A O 1
ATOM 897 N N . LEU A 1 117 ? -6.119 16.365 -16.928 1.00 53.19 117 LEU A N 1
ATOM 898 C CA . LEU A 1 117 ? -5.450 15.068 -16.723 1.00 53.19 117 LEU A CA 1
ATOM 899 C C . LEU A 1 117 ? -5.339 14.275 -18.029 1.00 53.19 117 LEU A C 1
ATOM 901 O O . LEU A 1 117 ? -5.719 13.103 -18.109 1.00 53.19 117 LEU A O 1
ATOM 905 N N . ASP A 1 118 ? -4.778 14.907 -19.059 1.00 58.12 118 ASP A N 1
ATOM 906 C CA . ASP A 1 118 ? -4.290 14.160 -20.225 1.00 58.12 118 ASP A CA 1
ATOM 907 C C . ASP A 1 118 ? -3.019 13.349 -19.872 1.00 58.12 118 ASP A C 1
ATOM 909 O O . ASP A 1 118 ? -2.691 12.343 -20.499 1.00 58.12 118 ASP A O 1
ATOM 913 N N . ARG A 1 119 ? -2.333 13.719 -18.776 1.00 66.88 119 ARG A N 1
ATOM 914 C CA . ARG A 1 119 ? -1.221 12.961 -18.178 1.00 66.88 119 ARG A CA 1
ATOM 915 C C . ARG A 1 119 ? -1.673 12.192 -16.937 1.00 66.88 119 ARG A C 1
ATOM 917 O O . ARG A 1 119 ? -2.516 12.662 -16.181 1.00 66.88 119 ARG A O 1
ATOM 924 N N . ASP A 1 120 ? -1.093 11.010 -16.727 1.00 82.31 120 ASP A N 1
ATOM 925 C CA . ASP A 1 120 ? -1.253 10.238 -15.489 1.00 82.31 120 ASP A CA 1
ATOM 926 C C . ASP A 1 120 ? -0.493 10.969 -14.358 1.00 82.31 120 ASP A C 1
ATOM 928 O O . ASP A 1 120 ? 0.739 11.031 -14.409 1.00 82.31 120 ASP A O 1
ATOM 932 N N . PRO A 1 121 ? -1.187 11.591 -13.384 1.00 83.31 121 PRO A N 1
ATOM 933 C CA . PRO A 1 121 ? -0.578 12.552 -12.457 1.00 83.31 121 PRO A CA 1
ATOM 934 C C . PRO A 1 121 ? 0.432 11.905 -11.504 1.00 83.31 121 PRO A C 1
ATOM 936 O O . PRO A 1 121 ? 1.289 12.583 -10.941 1.00 83.31 121 PRO A O 1
ATOM 939 N N . LEU A 1 122 ? 0.364 10.583 -11.355 1.00 88.44 122 LEU A N 1
ATOM 940 C CA . LEU A 1 122 ? 1.230 9.809 -10.474 1.00 88.44 122 LEU A CA 1
ATOM 941 C C . LEU A 1 122 ? 2.470 9.262 -11.196 1.00 88.44 122 LEU A C 1
ATOM 943 O O . LEU A 1 122 ? 3.308 8.601 -10.574 1.00 88.44 122 LEU A O 1
ATOM 947 N N . MET A 1 123 ? 2.602 9.526 -12.500 1.00 92.88 123 MET A N 1
ATOM 948 C CA . MET A 1 123 ? 3.700 9.065 -13.347 1.00 92.88 123 MET A CA 1
ATOM 949 C C . MET A 1 123 ? 4.673 10.214 -13.630 1.00 92.88 123 MET A C 1
ATOM 951 O O . MET A 1 123 ? 4.529 10.982 -14.576 1.00 92.88 123 MET A O 1
ATOM 955 N N . THR A 1 124 ? 5.698 10.313 -12.792 1.00 91.94 124 THR A N 1
ATOM 956 C CA . THR A 1 124 ? 6.761 11.331 -12.839 1.00 91.94 124 THR A CA 1
ATOM 957 C C . THR A 1 124 ? 8.053 10.856 -13.506 1.00 91.94 124 THR A C 1
ATOM 959 O O . THR A 1 124 ? 9.002 11.623 -13.618 1.00 91.94 124 THR A O 1
ATOM 962 N N . ASP A 1 125 ? 8.106 9.592 -13.927 1.00 92.88 125 ASP A N 1
ATOM 963 C CA . ASP A 1 125 ? 9.300 8.927 -14.445 1.00 92.88 125 ASP A CA 1
ATOM 964 C C . ASP A 1 125 ? 8.925 7.977 -15.586 1.00 92.88 125 ASP A C 1
ATOM 966 O O . ASP A 1 125 ? 7.787 7.509 -15.686 1.00 92.88 125 ASP A O 1
ATOM 970 N N . TYR A 1 126 ? 9.905 7.651 -16.429 1.00 94.12 126 TYR A N 1
ATOM 971 C CA . TYR A 1 126 ? 9.750 6.580 -17.411 1.00 94.12 126 TYR A CA 1
ATOM 972 C C . TYR A 1 126 ? 9.716 5.215 -16.714 1.00 94.12 126 TYR A C 1
ATOM 974 O O . TYR A 1 126 ? 10.337 5.027 -15.673 1.00 94.12 126 TYR A O 1
ATOM 982 N N . ILE A 1 127 ? 9.039 4.237 -17.318 1.00 97.62 127 ILE A N 1
ATOM 983 C CA . ILE A 1 127 ? 9.087 2.842 -16.867 1.00 97.62 127 ILE A CA 1
ATOM 984 C C . ILE A 1 127 ? 9.812 2.023 -17.924 1.00 97.62 127 ILE A C 1
ATOM 986 O O . ILE A 1 127 ? 9.435 2.056 -19.096 1.00 97.62 127 ILE A O 1
ATOM 990 N N . SER A 1 128 ? 10.850 1.293 -17.519 1.00 97.88 128 SER A N 1
ATOM 991 C CA . SER A 1 128 ? 11.607 0.432 -18.428 1.00 97.88 128 SER A CA 1
ATOM 992 C C . SER A 1 128 ? 10.705 -0.602 -19.096 1.00 97.88 128 SER A C 1
ATOM 994 O O . SER A 1 128 ? 9.906 -1.258 -18.426 1.00 97.88 128 SER A O 1
ATOM 996 N N . ASP A 1 129 ? 10.882 -0.765 -20.406 1.00 98.06 129 ASP A N 1
ATOM 997 C CA . ASP A 1 129 ? 10.278 -1.832 -21.198 1.00 98.06 129 ASP A CA 1
ATOM 998 C C . ASP A 1 129 ? 11.346 -2.861 -21.565 1.00 98.06 129 ASP A C 1
ATOM 1000 O O . ASP A 1 129 ? 12.269 -2.555 -22.316 1.00 98.06 129 ASP A O 1
ATOM 1004 N N . ILE A 1 130 ? 11.265 -4.045 -20.961 1.00 97.69 130 ILE A N 1
ATOM 1005 C CA . ILE A 1 130 ? 12.244 -5.123 -21.088 1.00 97.69 130 ILE A CA 1
ATOM 1006 C C . ILE A 1 130 ? 11.678 -6.173 -22.045 1.00 97.69 130 ILE A C 1
ATOM 1008 O O . ILE A 1 130 ? 10.882 -7.027 -21.648 1.00 97.69 130 ILE A O 1
ATOM 1012 N N . GLY A 1 131 ? 12.098 -6.121 -23.311 1.00 94.50 131 GLY A N 1
ATOM 1013 C CA . GLY A 1 131 ? 11.625 -7.054 -24.340 1.00 94.50 131 GLY A CA 1
ATOM 1014 C C . GLY A 1 131 ? 12.200 -8.469 -24.217 1.00 94.50 131 GLY A C 1
ATOM 1015 O O . GLY A 1 131 ? 11.599 -9.429 -24.697 1.00 94.50 131 GLY A O 1
ATOM 1016 N N . ASP A 1 132 ? 13.339 -8.614 -23.533 1.00 94.94 132 ASP A N 1
ATOM 1017 C CA . ASP A 1 132 ? 14.006 -9.900 -23.317 1.00 94.94 132 ASP A CA 1
ATOM 1018 C C . ASP A 1 132 ? 13.531 -10.591 -22.028 1.00 94.94 132 ASP A C 1
ATOM 1020 O O . ASP A 1 132 ? 13.721 -10.095 -20.912 1.00 94.94 132 ASP A O 1
ATOM 1024 N N . SER A 1 133 ? 12.965 -11.789 -22.179 1.00 96.31 133 SER A N 1
ATOM 1025 C CA . SER A 1 133 ? 12.437 -12.578 -21.062 1.00 96.31 133 SER A CA 1
ATOM 1026 C C . SER A 1 133 ? 13.526 -13.052 -20.096 1.00 96.31 133 SER A C 1
ATOM 1028 O O . SER A 1 133 ? 13.263 -13.179 -18.897 1.00 96.31 133 SER A O 1
ATOM 1030 N N . ASN A 1 134 ? 14.757 -13.281 -20.567 1.00 96.69 134 ASN A N 1
ATOM 1031 C CA . ASN A 1 134 ? 15.864 -13.670 -19.689 1.00 96.69 134 ASN A CA 1
ATOM 1032 C C . ASN A 1 134 ? 16.270 -12.510 -18.776 1.00 96.69 134 ASN A C 1
ATOM 1034 O O . ASN A 1 134 ? 16.361 -12.679 -17.559 1.00 96.69 134 ASN A O 1
ATOM 1038 N N . THR A 1 135 ? 16.426 -11.311 -19.335 1.00 96.31 135 THR A N 1
ATOM 1039 C CA . THR A 1 135 ? 16.708 -10.086 -18.582 1.00 96.31 135 THR A CA 1
ATOM 1040 C C . THR A 1 135 ? 15.590 -9.779 -17.592 1.00 96.31 135 THR A C 1
ATOM 1042 O O . THR A 1 135 ? 15.875 -9.515 -16.424 1.00 96.31 135 THR A O 1
ATOM 1045 N N . LEU A 1 136 ? 14.323 -9.883 -18.006 1.00 98.06 136 LEU A N 1
ATOM 1046 C CA . LEU A 1 136 ? 13.178 -9.672 -17.118 1.00 98.06 136 LEU A CA 1
ATOM 1047 C C . LEU A 1 136 ? 13.218 -10.628 -15.911 1.00 98.06 136 LEU A C 1
ATOM 1049 O O . LEU A 1 136 ? 13.074 -10.200 -14.763 1.00 98.06 136 LEU A O 1
ATOM 1053 N N . ASN A 1 137 ? 13.482 -11.914 -16.154 1.00 98.06 137 ASN A N 1
ATOM 1054 C CA . ASN A 1 137 ? 13.629 -12.912 -15.096 1.00 98.06 137 ASN A CA 1
ATOM 1055 C C . ASN A 1 137 ? 14.857 -12.667 -14.208 1.00 98.06 137 ASN A C 1
ATOM 1057 O O . ASN A 1 137 ? 14.786 -12.897 -13.001 1.00 98.06 137 ASN A O 1
ATOM 1061 N N . ASN A 1 138 ? 15.965 -12.179 -14.765 1.00 97.19 138 ASN A N 1
ATOM 1062 C CA . ASN A 1 138 ? 17.158 -11.831 -13.993 1.00 97.19 138 ASN A CA 1
ATOM 1063 C C . ASN A 1 138 ? 16.882 -10.662 -13.041 1.00 97.19 138 ASN A C 1
ATOM 1065 O O . ASN A 1 138 ? 17.185 -10.764 -11.853 1.00 97.19 138 ASN A O 1
ATOM 1069 N N . VAL A 1 139 ? 16.229 -9.602 -13.528 1.00 97.75 139 VAL A N 1
ATOM 1070 C CA . VAL A 1 139 ? 15.788 -8.463 -12.703 1.00 97.75 139 VAL A CA 1
ATOM 1071 C C . VAL A 1 139 ? 14.819 -8.922 -11.609 1.00 97.75 139 VAL A C 1
ATOM 1073 O O . VAL A 1 139 ? 14.919 -8.479 -10.467 1.00 97.75 139 VAL A O 1
ATOM 1076 N N . PHE A 1 140 ? 13.901 -9.841 -11.918 1.00 98.25 140 PHE A N 1
ATOM 1077 C CA . PHE A 1 140 ? 12.987 -10.412 -10.927 1.00 98.25 140 PHE A CA 1
ATOM 1078 C C . PHE A 1 140 ? 13.721 -11.215 -9.849 1.00 98.25 140 PHE A C 1
ATOM 1080 O O . PHE A 1 140 ? 13.521 -11.010 -8.654 1.00 98.25 140 PHE A O 1
ATOM 1087 N N . ARG A 1 141 ? 14.603 -12.133 -10.251 1.00 96.69 141 ARG A N 1
ATOM 1088 C CA . ARG A 1 141 ? 15.327 -13.024 -9.329 1.00 96.69 141 ARG A CA 1
ATOM 1089 C C . ARG A 1 141 ? 16.344 -12.287 -8.464 1.00 96.69 141 ARG A C 1
ATOM 1091 O O . ARG A 1 141 ? 16.655 -12.765 -7.377 1.00 96.69 141 ARG A O 1
ATOM 1098 N N . ALA A 1 142 ? 16.813 -11.131 -8.919 1.00 92.94 142 ALA A N 1
ATOM 1099 C CA . ALA A 1 142 ? 17.690 -10.242 -8.174 1.00 92.94 142 ALA A CA 1
ATOM 1100 C C . ALA A 1 142 ? 17.065 -9.626 -6.920 1.00 92.94 142 ALA A C 1
ATOM 1102 O O . ALA A 1 142 ? 17.773 -9.198 -6.003 1.00 92.94 142 ALA A O 1
ATOM 1103 N N . GLN A 1 143 ? 15.736 -9.549 -6.883 1.00 95.75 143 GLN A N 1
ATOM 1104 C CA . GLN A 1 143 ? 15.010 -8.996 -5.754 1.00 95.75 143 GLN A CA 1
ATOM 1105 C C . GLN A 1 143 ? 15.318 -9.791 -4.480 1.00 95.75 143 GLN A C 1
ATOM 1107 O O . GLN A 1 143 ? 15.281 -11.023 -4.451 1.00 95.75 143 GLN A O 1
ATOM 1112 N N . LYS A 1 144 ? 15.616 -9.077 -3.391 1.00 93.12 144 LYS A N 1
ATOM 1113 C CA . LYS A 1 144 ? 15.991 -9.684 -2.107 1.00 93.12 144 LYS A CA 1
ATOM 1114 C C . LYS A 1 144 ? 14.868 -10.579 -1.571 1.00 93.12 144 LYS A C 1
ATOM 1116 O O . LYS A 1 144 ? 13.747 -10.116 -1.378 1.00 93.12 144 LYS A O 1
ATOM 1121 N N . THR A 1 145 ? 15.186 -11.835 -1.262 1.00 88.81 145 THR A N 1
ATOM 1122 C CA . THR A 1 145 ? 14.236 -12.833 -0.728 1.00 88.81 145 THR A CA 1
ATOM 1123 C C . THR A 1 145 ? 14.313 -13.003 0.792 1.00 88.81 145 THR A C 1
ATOM 1125 O O . THR A 1 145 ? 13.333 -13.411 1.409 1.00 88.81 145 THR A O 1
ATOM 1128 N N . GLY A 1 146 ? 15.439 -12.637 1.420 1.00 88.38 146 GLY A N 1
ATOM 1129 C CA . GLY A 1 146 ? 15.689 -12.733 2.869 1.00 88.38 146 GLY A CA 1
ATOM 1130 C C . GLY A 1 146 ? 14.952 -11.694 3.723 1.00 88.38 146 GLY A C 1
ATOM 1131 O O . GLY A 1 146 ? 15.496 -11.200 4.709 1.00 88.38 146 GLY A O 1
ATOM 1132 N N . MET A 1 147 ? 13.743 -11.311 3.321 1.00 90.94 147 MET A N 1
ATOM 1133 C CA . MET A 1 147 ? 12.938 -10.320 4.026 1.00 90.94 147 MET A CA 1
ATOM 1134 C C . MET A 1 147 ? 12.303 -10.915 5.281 1.00 90.94 147 MET A C 1
ATOM 1136 O O . MET A 1 147 ? 11.899 -12.078 5.320 1.00 90.94 147 MET A O 1
ATOM 1140 N N . ARG A 1 148 ? 12.186 -10.096 6.326 1.00 90.25 148 ARG A N 1
ATOM 1141 C CA . ARG A 1 148 ? 11.538 -10.462 7.585 1.00 90.25 148 ARG A CA 1
ATOM 1142 C C . ARG A 1 148 ? 10.097 -10.872 7.310 1.00 90.25 148 ARG A C 1
ATOM 1144 O O . ARG A 1 148 ? 9.393 -10.205 6.552 1.00 90.25 148 ARG A O 1
ATOM 1151 N N . LYS A 1 149 ? 9.637 -11.927 7.988 1.00 85.25 149 LYS A N 1
ATOM 1152 C CA . LYS A 1 149 ? 8.264 -12.441 7.849 1.00 85.25 149 LYS A CA 1
ATOM 1153 C C . LYS A 1 149 ? 7.208 -11.352 8.083 1.00 85.25 149 LYS A C 1
ATOM 1155 O O . LYS A 1 149 ? 6.285 -11.236 7.294 1.00 85.25 149 LYS A O 1
ATOM 1160 N N . ARG A 1 150 ? 7.423 -10.502 9.093 1.00 85.19 150 ARG A N 1
ATOM 1161 C CA . ARG A 1 150 ? 6.552 -9.370 9.460 1.00 85.19 150 ARG A CA 1
ATOM 1162 C C . ARG A 1 150 ? 6.830 -8.060 8.710 1.00 85.19 150 ARG A C 1
ATOM 1164 O O . ARG A 1 150 ? 6.444 -6.991 9.164 1.00 85.19 150 ARG A O 1
ATOM 1171 N N . SER A 1 151 ? 7.614 -8.102 7.634 1.00 90.81 151 SER A N 1
ATOM 1172 C CA . SER A 1 151 ? 7.835 -6.898 6.829 1.00 90.81 151 SER A CA 1
ATOM 1173 C C . SER A 1 151 ? 6.531 -6.493 6.150 1.00 90.81 151 SER A C 1
ATOM 1175 O O . SER A 1 151 ? 5.796 -7.354 5.673 1.00 90.81 151 SER A O 1
ATOM 1177 N N . GLN A 1 152 ? 6.260 -5.194 6.064 1.00 93.62 152 GLN A N 1
ATOM 1178 C CA . GLN A 1 152 ? 5.086 -4.703 5.348 1.00 93.62 152 GLN A CA 1
ATOM 1179 C C . GLN A 1 152 ? 5.327 -4.653 3.837 1.00 93.62 152 GLN A C 1
ATOM 1181 O O . GLN A 1 152 ? 6.466 -4.482 3.385 1.00 93.62 152 GLN A O 1
ATOM 1186 N N . CYS A 1 153 ? 4.265 -4.824 3.045 1.00 95.81 153 CYS A N 1
ATOM 1187 C CA . CYS A 1 153 ? 4.345 -4.897 1.581 1.00 95.81 153 CYS A CA 1
ATOM 1188 C C . CYS A 1 153 ? 5.004 -3.659 0.966 1.00 95.81 153 CYS A C 1
ATOM 1190 O O . CYS A 1 153 ? 5.890 -3.797 0.126 1.00 95.81 153 CYS A O 1
ATOM 1192 N N . TYR A 1 154 ? 4.665 -2.469 1.456 1.00 97.00 154 TYR A N 1
ATOM 1193 C CA . TYR A 1 154 ? 5.216 -1.205 0.980 1.00 97.00 154 TYR A CA 1
ATOM 1194 C C . TYR A 1 154 ? 6.723 -1.066 1.231 1.00 97.00 154 TYR A C 1
ATOM 1196 O O . TYR A 1 154 ? 7.454 -0.588 0.361 1.00 97.00 154 TYR A O 1
ATOM 1204 N N . ASN A 1 155 ? 7.220 -1.581 2.361 1.00 96.88 155 ASN A N 1
ATOM 1205 C CA . ASN A 1 155 ? 8.654 -1.646 2.645 1.00 96.88 155 ASN A CA 1
ATOM 1206 C C . ASN A 1 155 ? 9.368 -2.599 1.686 1.00 96.88 155 ASN A C 1
ATOM 1208 O O . ASN A 1 155 ? 10.396 -2.239 1.115 1.00 96.88 155 ASN A O 1
ATOM 1212 N N . ARG A 1 156 ? 8.807 -3.795 1.463 1.00 97.00 156 ARG A N 1
ATOM 1213 C CA . ARG A 1 156 ? 9.372 -4.758 0.506 1.00 97.00 156 ARG A CA 1
ATOM 1214 C C . ARG A 1 156 ? 9.406 -4.191 -0.907 1.00 97.00 156 ARG A C 1
ATOM 1216 O O . ARG A 1 156 ? 10.454 -4.223 -1.543 1.00 97.00 156 ARG A O 1
ATOM 1223 N N . ALA A 1 157 ? 8.287 -3.633 -1.363 1.00 98.06 157 ALA A N 1
ATOM 1224 C CA . ALA A 1 157 ? 8.158 -3.063 -2.693 1.00 98.06 157 ALA A CA 1
ATOM 1225 C C . ALA A 1 157 ? 9.163 -1.931 -2.914 1.00 98.06 157 ALA A C 1
ATOM 1227 O O . ALA A 1 157 ? 9.832 -1.913 -3.937 1.00 98.06 157 ALA A O 1
ATOM 1228 N N . HIS A 1 158 ? 9.328 -1.027 -1.945 1.00 97.62 158 HIS A N 1
ATOM 1229 C CA . HIS A 1 158 ? 10.276 0.081 -2.058 1.00 97.62 158 HIS A CA 1
ATOM 1230 C C . HIS A 1 158 ? 11.740 -0.398 -2.096 1.00 97.62 158 HIS A C 1
ATOM 1232 O O . HIS A 1 158 ? 12.507 0.075 -2.932 1.00 97.62 158 HIS A O 1
ATOM 1238 N N . VAL A 1 159 ? 12.106 -1.398 -1.280 1.00 96.88 159 VAL A N 1
ATOM 1239 C CA . VAL A 1 159 ? 13.430 -2.049 -1.343 1.00 96.88 159 VAL A CA 1
ATOM 1240 C C . VAL A 1 159 ? 13.654 -2.719 -2.698 1.00 96.88 159 VAL A C 1
ATOM 1242 O O . VAL A 1 159 ? 14.670 -2.476 -3.340 1.00 96.88 159 VAL A O 1
ATOM 1245 N N . TRP A 1 160 ? 12.717 -3.547 -3.161 1.00 97.81 160 TRP A N 1
ATOM 1246 C CA . TRP A 1 160 ? 12.849 -4.234 -4.446 1.00 97.81 160 TRP A CA 1
ATOM 1247 C C . TRP A 1 160 ? 12.946 -3.262 -5.612 1.00 97.81 160 TRP A C 1
ATOM 1249 O O . TRP A 1 160 ? 13.825 -3.422 -6.452 1.00 97.81 160 TRP A O 1
ATOM 1259 N N . SER A 1 161 ? 12.092 -2.240 -5.643 1.00 97.50 161 SER A N 1
ATOM 1260 C CA . SER A 1 161 ? 12.140 -1.188 -6.651 1.00 97.50 161 SER A CA 1
ATOM 1261 C C . SER A 1 161 ? 13.514 -0.512 -6.715 1.00 97.50 161 SER A C 1
ATOM 1263 O O . SER A 1 161 ? 14.010 -0.243 -7.806 1.00 97.50 161 SER A O 1
ATOM 1265 N N . TYR A 1 162 ? 14.141 -0.254 -5.564 1.00 95.88 162 TYR A N 1
ATOM 1266 C CA . TYR A 1 162 ? 15.477 0.333 -5.516 1.00 95.88 162 TYR A CA 1
ATOM 1267 C C . TYR A 1 162 ? 16.551 -0.642 -6.014 1.00 95.88 162 TYR A C 1
ATOM 1269 O O . TYR A 1 162 ? 17.365 -0.279 -6.857 1.00 95.88 162 TYR A O 1
ATOM 1277 N N . GLU A 1 163 ? 16.525 -1.895 -5.553 1.00 94.75 163 GLU A N 1
ATOM 1278 C CA . GLU A 1 163 ? 17.479 -2.935 -5.971 1.00 94.75 163 GLU A CA 1
ATOM 1279 C C . GLU A 1 163 ? 17.413 -3.214 -7.479 1.00 94.75 163 GLU A C 1
ATOM 1281 O O . GLU A 1 163 ? 18.443 -3.453 -8.107 1.00 94.75 163 GLU A O 1
ATOM 1286 N N . MET A 1 164 ? 16.226 -3.129 -8.087 1.00 96.69 164 MET A N 1
ATOM 1287 C CA . MET A 1 164 ? 16.061 -3.279 -9.536 1.00 96.69 164 MET A CA 1
ATOM 1288 C C . MET A 1 164 ? 16.863 -2.233 -10.328 1.00 96.69 164 MET A C 1
ATOM 1290 O O . MET A 1 164 ? 17.337 -2.553 -11.414 1.00 96.69 164 MET A O 1
ATOM 1294 N N . ARG A 1 165 ? 17.108 -1.031 -9.783 1.00 93.69 165 ARG A N 1
ATOM 1295 C CA . ARG A 1 165 ? 17.907 0.021 -10.449 1.00 93.69 165 ARG A CA 1
ATOM 1296 C C . ARG A 1 165 ? 19.393 -0.313 -10.573 1.00 93.69 165 ARG A C 1
ATOM 1298 O O . ARG A 1 165 ? 20.097 0.357 -11.325 1.00 93.69 165 ARG A O 1
ATOM 1305 N N . ASN A 1 166 ? 19.870 -1.338 -9.863 1.00 91.81 166 ASN A N 1
ATOM 1306 C CA . ASN A 1 166 ? 21.237 -1.847 -10.009 1.00 91.81 166 ASN A CA 1
ATOM 1307 C C . ASN A 1 166 ? 21.434 -2.638 -11.314 1.00 91.81 166 ASN A C 1
ATOM 1309 O O . ASN A 1 166 ? 22.562 -2.995 -11.647 1.00 91.81 166 ASN A O 1
ATOM 1313 N N . TYR A 1 167 ? 20.353 -2.916 -12.045 1.00 95.06 167 TYR A N 1
ATOM 1314 C CA . TYR A 1 167 ? 20.381 -3.585 -13.339 1.00 95.06 167 TYR A CA 1
ATOM 1315 C C . TYR A 1 167 ? 20.314 -2.565 -14.466 1.00 95.06 167 TYR A C 1
ATOM 1317 O O . TYR A 1 167 ? 19.690 -1.513 -14.327 1.00 95.06 167 TYR A O 1
ATOM 1325 N N . SER A 1 168 ? 20.912 -2.913 -15.601 1.00 95.12 168 SER A N 1
ATOM 1326 C CA . SER A 1 168 ? 20.858 -2.111 -16.819 1.00 95.12 168 SER A CA 1
ATOM 1327 C C . SER A 1 168 ? 20.257 -2.918 -17.962 1.00 95.12 168 SER A C 1
ATOM 1329 O O . SER A 1 168 ? 20.558 -4.098 -18.120 1.00 95.12 168 SER A O 1
ATOM 1331 N N . TYR A 1 169 ? 19.435 -2.266 -18.776 1.00 95.69 169 TYR A N 1
ATOM 1332 C CA . TYR A 1 169 ? 18.871 -2.799 -20.010 1.00 95.69 169 TYR A CA 1
ATOM 1333 C C . TYR A 1 169 ? 19.016 -1.741 -21.107 1.00 95.69 169 TYR A C 1
ATOM 1335 O O . TYR A 1 169 ? 18.690 -0.574 -20.888 1.00 95.69 169 TYR A O 1
ATOM 1343 N N . ASN A 1 170 ? 19.568 -2.122 -22.263 1.00 94.31 170 ASN A N 1
ATOM 1344 C CA . ASN A 1 170 ? 19.868 -1.212 -23.380 1.00 94.31 170 ASN A CA 1
ATOM 1345 C C . ASN A 1 170 ? 20.642 0.053 -22.953 1.00 94.31 170 ASN A C 1
ATOM 1347 O O . ASN A 1 170 ? 20.304 1.174 -23.330 1.00 94.31 170 ASN A O 1
ATOM 1351 N N . GLY A 1 171 ? 21.662 -0.121 -22.106 1.00 94.25 171 GLY A N 1
ATOM 1352 C CA . GLY A 1 171 ? 22.520 0.974 -21.636 1.00 94.25 171 GLY A CA 1
ATOM 1353 C C . GLY A 1 171 ? 21.878 1.926 -20.618 1.00 94.25 171 GLY A C 1
ATOM 1354 O O . GLY A 1 171 ? 22.510 2.906 -20.235 1.00 94.25 171 GLY A O 1
ATOM 1355 N N . ARG A 1 172 ? 20.651 1.659 -20.147 1.00 94.88 172 ARG A N 1
ATOM 1356 C CA . ARG A 1 172 ? 19.958 2.464 -19.126 1.00 94.88 172 ARG A CA 1
ATOM 1357 C C . ARG A 1 172 ? 19.668 1.633 -17.884 1.00 94.88 172 ARG A C 1
ATOM 1359 O O . ARG A 1 172 ? 19.379 0.446 -18.000 1.00 94.88 172 ARG A O 1
ATOM 1366 N N . ARG A 1 173 ? 19.712 2.256 -16.701 1.00 95.62 173 ARG A N 1
ATOM 1367 C CA . ARG A 1 173 ? 19.281 1.604 -15.453 1.00 95.62 173 ARG A CA 1
ATOM 1368 C C . ARG A 1 173 ? 17.810 1.197 -15.576 1.00 95.62 173 ARG A C 1
ATOM 1370 O O . ARG A 1 173 ? 17.007 1.943 -16.134 1.00 95.62 173 ARG A O 1
ATOM 1377 N N . VAL A 1 174 ? 17.456 0.028 -15.054 1.00 97.25 174 VAL A N 1
ATOM 1378 C CA . VAL A 1 174 ? 16.063 -0.418 -15.006 1.00 97.25 174 VAL A CA 1
ATOM 1379 C C . VAL A 1 174 ? 15.296 0.485 -14.046 1.00 97.25 174 VAL A C 1
ATOM 1381 O O . VAL A 1 174 ? 15.623 0.576 -12.865 1.00 97.25 174 VAL A O 1
ATOM 1384 N N . GLN A 1 175 ? 14.263 1.144 -14.555 1.00 97.69 175 GLN A N 1
ATOM 1385 C CA . GLN A 1 175 ? 13.401 2.048 -13.814 1.00 97.69 175 GLN A CA 1
ATOM 1386 C C . GLN A 1 175 ? 12.018 1.397 -13.665 1.00 97.69 175 GLN A C 1
ATOM 1388 O O . GLN A 1 175 ? 11.250 1.355 -14.632 1.00 97.69 175 GLN A O 1
ATOM 1393 N N . PRO A 1 176 ? 11.697 0.825 -12.491 1.00 98.12 176 PRO A N 1
ATOM 1394 C CA . PRO A 1 176 ? 10.381 0.252 -12.249 1.00 98.12 176 PRO A CA 1
ATOM 1395 C C . PRO A 1 176 ? 9.358 1.337 -11.912 1.00 98.12 176 PRO A C 1
ATOM 1397 O O . PRO A 1 176 ? 9.710 2.410 -11.433 1.00 98.12 176 PRO A O 1
ATOM 1400 N N . GLY A 1 177 ? 8.078 1.032 -12.098 1.00 98.38 177 GLY A N 1
ATOM 1401 C CA . GLY A 1 177 ? 6.983 1.751 -11.449 1.00 98.38 177 GLY A CA 1
ATOM 1402 C C . GLY A 1 177 ? 6.497 0.988 -10.219 1.00 98.38 177 GLY A C 1
ATOM 1403 O O . GLY A 1 177 ? 7.058 -0.052 -9.857 1.00 98.38 177 GLY A O 1
ATOM 1404 N N . LYS A 1 178 ? 5.421 1.465 -9.592 1.00 98.50 178 LYS A N 1
ATOM 1405 C CA . LYS A 1 178 ? 4.676 0.716 -8.572 1.00 98.50 178 LYS A CA 1
ATOM 1406 C C . LYS A 1 178 ? 3.229 0.510 -8.985 1.00 98.50 178 LYS A C 1
ATOM 1408 O O . LYS A 1 178 ? 2.590 1.402 -9.534 1.00 98.50 178 LYS A O 1
ATOM 1413 N N . VAL A 1 179 ? 2.740 -0.697 -8.734 1.00 98.69 179 VAL A N 1
ATOM 1414 C CA . VAL A 1 179 ? 1.335 -1.051 -8.876 1.00 98.69 179 VAL A CA 1
ATOM 1415 C C . VAL A 1 179 ? 0.759 -1.255 -7.485 1.00 98.69 179 VAL A C 1
ATOM 1417 O O . VAL A 1 179 ? 1.288 -2.030 -6.686 1.00 98.69 179 VAL A O 1
ATOM 1420 N N . TRP A 1 180 ? -0.308 -0.525 -7.204 1.00 98.56 180 TRP A N 1
ATOM 1421 C CA . TRP A 1 180 ? -1.034 -0.552 -5.947 1.00 98.56 180 TRP A CA 1
ATOM 1422 C C . TRP A 1 180 ? -2.352 -1.267 -6.174 1.00 98.56 180 TRP A C 1
ATOM 1424 O O . TRP A 1 180 ? -3.065 -0.953 -7.122 1.00 98.56 180 TRP A O 1
ATOM 1434 N N . LEU A 1 181 ? -2.660 -2.220 -5.309 1.00 98.62 181 LEU A N 1
ATOM 1435 C CA . LEU A 1 181 ? -3.928 -2.924 -5.248 1.00 98.62 181 LEU A CA 1
ATOM 1436 C C . LEU A 1 181 ? -4.639 -2.485 -3.975 1.00 98.62 181 LEU A C 1
ATOM 1438 O O . LEU A 1 181 ? -4.209 -2.840 -2.883 1.00 98.62 181 LEU A O 1
ATOM 1442 N N . PHE A 1 182 ? -5.713 -1.723 -4.115 1.00 98.50 182 PHE A N 1
ATOM 1443 C CA . PHE A 1 182 ? -6.548 -1.291 -3.001 1.00 98.50 182 PHE A CA 1
ATOM 1444 C C . PHE A 1 182 ? -7.775 -2.189 -2.898 1.00 98.50 182 PHE A C 1
ATOM 1446 O O . PHE A 1 182 ? -8.456 -2.428 -3.899 1.00 98.50 182 PHE A O 1
ATOM 1453 N N . PHE A 1 183 ? -8.063 -2.688 -1.699 1.00 98.25 183 PHE A N 1
ATOM 1454 C CA . PHE A 1 183 ? -9.230 -3.526 -1.444 1.00 98.25 183 PHE A CA 1
ATOM 1455 C C . PHE A 1 183 ? -10.393 -2.641 -1.009 1.00 98.25 183 PHE A C 1
ATOM 1457 O O . PHE A 1 183 ? -10.272 -1.826 -0.101 1.00 98.25 183 PHE A O 1
ATOM 1464 N N . THR A 1 184 ? -11.537 -2.790 -1.668 1.00 98.31 184 THR A N 1
ATOM 1465 C CA . THR A 1 184 ? -12.736 -2.010 -1.331 1.00 98.31 184 THR A CA 1
ATOM 1466 C C . THR A 1 184 ? -13.269 -2.381 0.051 1.00 98.31 184 THR A C 1
ATOM 1468 O O . THR A 1 184 ? -13.118 -3.520 0.500 1.00 98.31 184 THR A O 1
ATOM 1471 N N . LYS A 1 185 ? -13.988 -1.456 0.700 1.00 97.81 185 LYS A N 1
ATOM 1472 C CA . LYS A 1 185 ? -14.703 -1.750 1.955 1.00 97.81 185 LYS A CA 1
ATOM 1473 C C . LYS A 1 185 ? -15.687 -2.909 1.771 1.00 97.81 185 LYS A C 1
ATOM 1475 O O . LYS A 1 185 ? -15.813 -3.742 2.664 1.00 97.81 185 LYS A O 1
ATOM 1480 N N . LYS A 1 186 ? -16.316 -3.005 0.590 1.00 97.56 186 LYS A N 1
ATOM 1481 C CA . LYS A 1 186 ? -17.144 -4.152 0.184 1.00 97.56 186 LYS A CA 1
ATOM 1482 C C . LYS A 1 186 ? -16.391 -5.478 0.291 1.00 97.56 186 LYS A C 1
ATOM 1484 O O . LYS A 1 186 ? -16.866 -6.394 0.953 1.00 97.56 186 LYS A O 1
ATOM 1489 N N . TYR A 1 187 ? -15.223 -5.577 -0.345 1.00 97.56 187 TYR A N 1
ATOM 1490 C CA . TYR A 1 187 ? -14.414 -6.798 -0.334 1.00 97.56 187 TYR A CA 1
ATOM 1491 C C . TYR A 1 187 ? -13.902 -7.133 1.067 1.00 97.56 187 TYR A C 1
ATOM 1493 O O . TYR A 1 187 ? -13.998 -8.274 1.514 1.00 97.56 187 TYR A O 1
ATOM 1501 N N . ILE A 1 188 ? -13.402 -6.123 1.778 1.00 96.94 188 ILE A N 1
ATOM 1502 C CA . ILE A 1 188 ? -12.895 -6.263 3.142 1.00 96.94 188 ILE A CA 1
ATOM 1503 C C . ILE A 1 188 ? -13.984 -6.832 4.053 1.00 96.94 188 ILE A C 1
ATOM 1505 O O . ILE A 1 188 ? -13.712 -7.799 4.759 1.00 96.94 188 ILE A O 1
ATOM 1509 N N . ARG A 1 189 ? -15.218 -6.315 4.002 1.00 95.50 189 ARG A N 1
ATOM 1510 C CA . ARG A 1 189 ? -16.350 -6.881 4.754 1.00 95.50 189 ARG A CA 1
ATOM 1511 C C . ARG A 1 189 ? -16.692 -8.301 4.304 1.00 95.50 189 ARG A C 1
ATOM 1513 O O . ARG A 1 189 ? -16.651 -9.213 5.121 1.00 95.50 189 ARG A O 1
ATOM 1520 N N . ALA A 1 190 ? -16.936 -8.504 3.007 1.00 95.25 190 ALA A N 1
ATOM 1521 C CA . ALA A 1 190 ? -17.400 -9.785 2.467 1.00 95.25 190 ALA A CA 1
ATOM 1522 C C . ALA A 1 190 ? -16.463 -10.967 2.776 1.00 95.25 190 ALA A C 1
ATOM 1524 O O . ALA A 1 190 ? -16.932 -12.080 2.993 1.00 95.25 190 ALA A O 1
ATOM 1525 N N . TYR A 1 191 ? -15.151 -10.726 2.815 1.00 94.56 191 TYR A N 1
ATOM 1526 C CA . TYR A 1 191 ? -14.143 -11.776 2.992 1.00 94.56 191 TYR A CA 1
ATOM 1527 C C . TYR A 1 191 ? -13.378 -11.683 4.315 1.00 94.56 191 TYR A C 1
ATOM 1529 O O . TYR A 1 191 ? -12.374 -12.374 4.480 1.00 94.56 191 TYR A O 1
ATOM 1537 N N . ARG A 1 192 ? -13.794 -10.795 5.232 1.00 94.06 192 ARG A N 1
ATOM 1538 C CA . ARG A 1 192 ? -13.040 -10.437 6.452 1.00 94.06 192 ARG A CA 1
ATOM 1539 C C . ARG A 1 192 ? -11.547 -10.215 6.183 1.00 94.06 192 ARG A C 1
ATOM 1541 O O . ARG A 1 192 ? -10.684 -10.589 6.972 1.00 94.06 192 ARG A O 1
ATOM 1548 N N . TYR A 1 193 ? -11.236 -9.609 5.038 1.00 94.81 193 TYR A N 1
ATOM 1549 C CA . TYR A 1 193 ? -9.866 -9.547 4.545 1.00 94.81 193 TYR A CA 1
ATOM 1550 C C . TYR A 1 193 ? -9.018 -8.634 5.436 1.00 94.81 193 TYR A C 1
ATOM 1552 O O . TYR A 1 193 ? -9.490 -7.576 5.866 1.00 94.81 193 TYR A O 1
ATOM 1560 N N . LYS A 1 194 ? -7.790 -9.058 5.748 1.00 94.44 194 LYS A N 1
ATOM 1561 C CA . LYS A 1 194 ? -6.926 -8.400 6.743 1.00 94.44 194 LYS A CA 1
ATOM 1562 C C . LYS A 1 194 ? -6.044 -7.286 6.201 1.00 94.44 194 LYS A C 1
ATOM 1564 O O . LYS A 1 194 ? -5.319 -6.674 6.973 1.00 94.44 194 LYS A O 1
ATOM 1569 N N . TRP A 1 195 ? -6.065 -7.034 4.897 1.00 95.50 195 TRP A N 1
ATOM 1570 C CA . TRP A 1 195 ? -5.301 -5.954 4.281 1.00 95.50 195 TRP A CA 1
ATOM 1571 C C . TRP A 1 195 ? -6.225 -5.016 3.529 1.00 95.50 195 TRP A C 1
ATOM 1573 O O . TRP A 1 195 ? -7.141 -5.471 2.849 1.00 95.50 195 TRP A O 1
ATOM 1583 N N . TRP A 1 196 ? -5.964 -3.716 3.601 1.00 97.25 196 TRP A N 1
ATOM 1584 C CA . TRP A 1 196 ? -6.714 -2.735 2.814 1.00 97.25 196 TRP A CA 1
ATOM 1585 C C . TRP A 1 196 ? -5.949 -2.235 1.587 1.00 97.25 196 TRP A C 1
ATOM 1587 O O . TRP A 1 196 ? -6.557 -1.712 0.653 1.00 97.25 196 TRP A O 1
ATOM 1597 N N . PHE A 1 197 ? -4.646 -2.519 1.503 1.00 98.06 197 PHE A N 1
ATOM 1598 C CA . PHE A 1 197 ? -3.897 -2.410 0.256 1.00 98.06 197 PHE A CA 1
ATO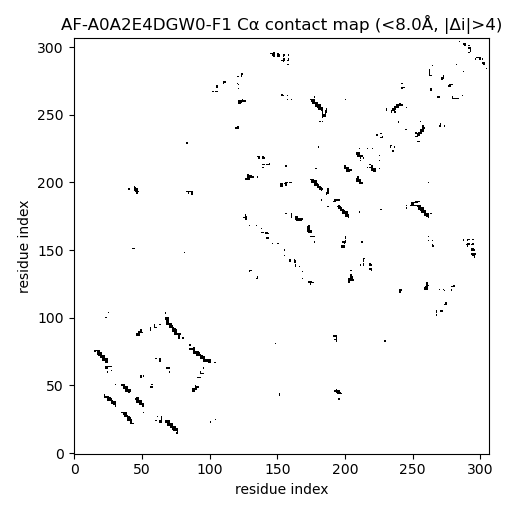M 1599 C C . PHE A 1 197 ? -2.738 -3.409 0.166 1.00 98.06 197 PHE A C 1
ATOM 1601 O O . PHE A 1 197 ? -2.263 -3.959 1.159 1.00 98.06 197 PHE A O 1
ATOM 1608 N N . HIS A 1 198 ? -2.251 -3.613 -1.053 1.00 98.00 198 HIS A N 1
ATOM 1609 C CA . HIS A 1 198 ? -1.000 -4.293 -1.360 1.00 98.00 198 HIS A CA 1
ATOM 1610 C C . HIS A 1 198 ? -0.261 -3.535 -2.466 1.00 98.00 198 HIS A C 1
ATOM 1612 O O . HIS A 1 198 ? -0.870 -2.818 -3.255 1.00 98.00 198 HIS A O 1
ATOM 1618 N N . VAL A 1 199 ? 1.062 -3.655 -2.525 1.00 98.50 199 VAL A N 1
ATOM 1619 C CA . VAL A 1 199 ? 1.880 -2.938 -3.511 1.00 98.50 199 VAL A CA 1
ATOM 1620 C C . VAL A 1 199 ? 3.070 -3.776 -3.943 1.00 98.50 199 VAL A C 1
ATOM 1622 O O . VAL A 1 199 ? 3.665 -4.502 -3.143 1.00 98.50 199 VAL A O 1
ATOM 1625 N N . SER A 1 200 ? 3.431 -3.650 -5.217 1.00 98.56 200 SER A N 1
ATOM 1626 C CA . SER A 1 200 ? 4.604 -4.289 -5.804 1.00 98.56 200 SER A CA 1
ATOM 1627 C C . SER A 1 200 ? 5.238 -3.390 -6.872 1.00 98.56 200 SER A C 1
ATOM 1629 O O . SER A 1 200 ? 4.528 -2.611 -7.514 1.00 98.56 200 SER A O 1
ATOM 1631 N N . PRO A 1 201 ? 6.558 -3.489 -7.124 1.00 98.69 201 PRO A N 1
ATOM 1632 C CA . PRO A 1 201 ? 7.131 -2.964 -8.354 1.00 98.69 201 PRO A CA 1
ATOM 1633 C C . PRO A 1 201 ? 6.499 -3.603 -9.594 1.00 98.69 201 PRO A C 1
ATOM 1635 O O . PRO A 1 201 ? 6.066 -4.760 -9.560 1.00 98.69 201 PRO A O 1
ATOM 1638 N N . TYR A 1 202 ? 6.521 -2.867 -10.702 1.00 98.81 202 TYR A N 1
ATOM 1639 C CA . TYR A 1 202 ? 6.260 -3.393 -12.040 1.00 98.81 202 TYR A CA 1
ATOM 1640 C C . TYR A 1 202 ? 7.237 -2.794 -13.060 1.00 98.81 202 TYR A C 1
ATOM 1642 O O . TYR A 1 202 ? 7.820 -1.734 -12.832 1.00 98.81 202 TYR A O 1
ATOM 1650 N N . VAL A 1 203 ? 7.397 -3.473 -14.190 1.00 98.62 203 VAL A N 1
ATOM 1651 C CA . VAL A 1 203 ? 8.065 -2.968 -15.402 1.00 98.62 203 VAL A CA 1
ATOM 1652 C C . VAL A 1 203 ? 7.176 -3.260 -16.608 1.00 98.62 203 VAL A C 1
ATOM 1654 O O . VAL A 1 203 ? 6.191 -3.990 -16.483 1.00 98.62 203 VAL A O 1
ATOM 1657 N N . ASN A 1 204 ? 7.498 -2.705 -17.772 1.00 98.50 204 ASN A N 1
ATOM 1658 C CA . ASN A 1 204 ? 6.901 -3.156 -19.024 1.00 98.50 204 ASN A CA 1
ATOM 1659 C C . ASN A 1 204 ? 7.751 -4.295 -19.616 1.00 98.50 204 ASN A C 1
ATOM 1661 O O . ASN A 1 204 ? 8.952 -4.389 -19.358 1.00 98.50 204 ASN A O 1
ATOM 1665 N N . SER A 1 205 ? 7.120 -5.177 -20.381 1.00 97.94 205 SER A N 1
ATOM 1666 C CA . SER A 1 205 ? 7.772 -6.181 -21.211 1.00 97.94 205 SER A CA 1
ATOM 1667 C C . SER A 1 205 ? 6.998 -6.311 -22.514 1.00 97.94 205 SER A C 1
ATOM 1669 O O . SER A 1 205 ? 5.852 -6.766 -22.512 1.00 97.94 205 SER A O 1
ATOM 1671 N N . ASN A 1 206 ? 7.610 -5.856 -23.608 1.00 97.06 206 ASN A N 1
ATOM 1672 C CA . ASN A 1 206 ? 6.977 -5.725 -24.920 1.00 97.06 206 ASN A CA 1
ATOM 1673 C C . ASN A 1 206 ? 5.663 -4.923 -24.831 1.00 97.06 206 ASN A C 1
ATOM 1675 O O . ASN A 1 206 ? 4.613 -5.363 -25.292 1.00 97.06 206 ASN A O 1
ATOM 1679 N N . GLY A 1 207 ? 5.701 -3.776 -24.143 1.00 97.00 207 GLY A N 1
ATOM 1680 C CA . GLY A 1 207 ? 4.540 -2.909 -23.909 1.00 97.00 207 GLY A CA 1
ATOM 1681 C C . GLY A 1 207 ? 3.534 -3.403 -22.857 1.00 97.00 207 GLY A C 1
ATOM 1682 O O . GLY A 1 207 ? 2.633 -2.653 -22.474 1.00 97.00 207 GLY A O 1
ATOM 1683 N N . VAL A 1 208 ? 3.681 -4.627 -22.336 1.00 97.94 208 VAL A N 1
ATOM 1684 C CA . VAL A 1 208 ? 2.760 -5.216 -21.349 1.00 97.94 208 VAL A CA 1
ATOM 1685 C C . VAL A 1 208 ? 3.315 -5.074 -19.933 1.00 97.94 208 VAL A C 1
ATOM 1687 O O . VAL A 1 208 ? 4.469 -5.396 -19.671 1.00 97.94 208 VAL A O 1
ATOM 1690 N N . LYS A 1 209 ? 2.492 -4.626 -18.979 1.00 98.38 209 LYS A N 1
ATOM 1691 C CA . LYS A 1 209 ? 2.913 -4.482 -17.575 1.00 98.38 209 LYS A CA 1
ATOM 1692 C C . LYS A 1 209 ? 3.111 -5.847 -16.916 1.00 98.38 209 LYS A C 1
ATOM 1694 O O . LYS A 1 209 ? 2.178 -6.646 -16.859 1.00 98.38 209 LYS A O 1
ATOM 1699 N N . LYS A 1 210 ? 4.294 -6.065 -16.343 1.00 98.69 210 LYS A N 1
ATOM 1700 C CA . LYS A 1 210 ? 4.653 -7.250 -15.559 1.00 98.69 210 LYS A CA 1
ATOM 1701 C C . LYS A 1 210 ? 4.934 -6.856 -14.113 1.00 98.69 210 LYS A C 1
ATOM 1703 O O . LYS A 1 210 ? 5.798 -6.022 -13.837 1.00 98.69 210 LYS A O 1
ATOM 1708 N N . VAL A 1 211 ? 4.188 -7.451 -13.190 1.00 98.75 211 VAL A N 1
ATOM 1709 C CA . VAL A 1 211 ? 4.309 -7.244 -11.748 1.00 98.75 211 VAL A CA 1
ATOM 1710 C C . VAL A 1 211 ? 5.455 -8.088 -11.202 1.00 98.75 211 VAL A C 1
ATOM 1712 O O . VAL A 1 211 ? 5.565 -9.281 -11.482 1.00 98.75 211 VAL A O 1
ATOM 1715 N N . MET A 1 212 ? 6.308 -7.458 -10.401 1.00 98.62 212 MET A N 1
ATOM 1716 C CA . MET A 1 212 ? 7.572 -8.012 -9.924 1.00 98.62 212 MET A CA 1
ATOM 1717 C C . MET A 1 212 ? 7.497 -8.316 -8.418 1.00 98.62 212 MET A C 1
ATOM 1719 O O . MET A 1 212 ? 8.303 -7.821 -7.633 1.00 98.62 212 MET A O 1
ATOM 1723 N N . ASP A 1 213 ? 6.488 -9.089 -8.005 1.00 97.94 213 ASP A N 1
ATOM 1724 C CA . ASP A 1 213 ? 6.227 -9.403 -6.595 1.00 97.94 213 ASP A CA 1
ATOM 1725 C C . ASP A 1 213 ? 6.932 -10.693 -6.162 1.00 97.94 213 ASP A C 1
ATOM 1727 O O . ASP A 1 213 ? 6.361 -11.787 -6.205 1.00 97.94 213 ASP A O 1
ATOM 1731 N N . ARG A 1 214 ? 8.186 -10.583 -5.711 1.00 96.31 214 ARG A N 1
ATOM 1732 C CA . ARG A 1 214 ? 8.988 -11.759 -5.334 1.00 96.31 214 ARG A CA 1
ATOM 1733 C C . ARG A 1 214 ? 8.409 -12.574 -4.183 1.00 96.31 214 ARG A C 1
ATOM 1735 O O . ARG A 1 214 ? 8.812 -13.722 -3.997 1.00 96.31 214 ARG A O 1
ATOM 1742 N N . ARG A 1 215 ? 7.537 -11.980 -3.361 1.00 94.44 215 ARG A N 1
ATOM 1743 C CA . ARG A 1 215 ? 6.995 -12.648 -2.174 1.00 94.44 215 ARG A CA 1
ATOM 1744 C C . ARG A 1 215 ? 5.927 -13.664 -2.545 1.00 94.44 215 ARG A C 1
ATOM 1746 O O . ARG A 1 215 ? 5.896 -14.726 -1.931 1.00 94.44 215 ARG A O 1
ATOM 1753 N N . TYR A 1 216 ? 5.067 -13.313 -3.492 1.00 95.25 216 TYR A N 1
ATOM 1754 C CA . TYR A 1 216 ? 3.879 -14.097 -3.828 1.00 95.25 216 TYR A CA 1
ATOM 1755 C C . TYR A 1 216 ? 3.948 -14.730 -5.218 1.00 95.25 216 TYR A C 1
ATOM 1757 O O . TYR A 1 216 ? 3.158 -15.615 -5.526 1.00 95.25 216 TYR A O 1
ATOM 1765 N N . MET A 1 217 ? 4.918 -14.325 -6.039 1.00 97.12 217 MET A N 1
ATOM 1766 C CA . MET A 1 217 ? 5.122 -14.854 -7.382 1.00 97.12 217 MET A CA 1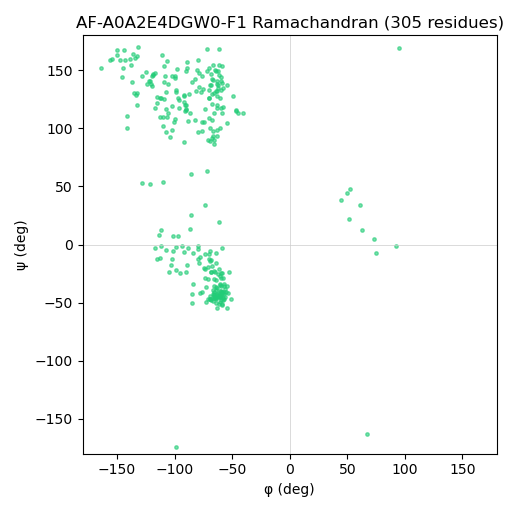
ATOM 1767 C C . MET A 1 217 ? 6.485 -15.544 -7.493 1.00 97.12 217 MET A C 1
ATOM 1769 O O . MET A 1 217 ? 7.476 -15.158 -6.865 1.00 97.12 217 MET A O 1
ATOM 1773 N N . GLN A 1 218 ? 6.551 -16.580 -8.328 1.00 97.00 218 GLN A N 1
ATOM 1774 C CA . GLN A 1 218 ? 7.805 -17.277 -8.640 1.00 97.00 218 GLN A CA 1
ATOM 1775 C C . GLN A 1 218 ? 8.546 -16.662 -9.836 1.00 97.00 218 GLN A C 1
ATOM 1777 O O . GLN A 1 218 ? 9.745 -16.891 -9.997 1.00 97.00 218 GLN A O 1
ATOM 1782 N N . GLN A 1 219 ? 7.842 -15.863 -10.637 1.00 98.12 219 GLN A N 1
ATOM 1783 C CA . GLN A 1 219 ? 8.319 -15.199 -11.848 1.00 98.12 219 GLN A CA 1
ATOM 1784 C C . GLN A 1 219 ? 7.553 -13.875 -12.051 1.00 98.12 219 GLN A C 1
ATOM 1786 O O . GLN A 1 219 ? 6.534 -13.676 -11.379 1.00 98.12 219 GLN A O 1
ATOM 1791 N N . PRO A 1 220 ? 8.001 -12.982 -12.955 1.00 98.62 220 PRO A N 1
ATOM 1792 C CA . PRO A 1 220 ? 7.217 -11.823 -13.375 1.00 98.62 220 PRO A CA 1
ATOM 1793 C C . PRO A 1 220 ? 5.793 -12.237 -13.751 1.00 98.62 220 PRO A C 1
ATOM 1795 O O . PRO A 1 220 ? 5.597 -13.145 -14.558 1.00 98.62 220 PRO A O 1
ATOM 1798 N N . ALA A 1 221 ? 4.802 -11.579 -13.163 1.00 98.56 221 ALA A N 1
ATOM 1799 C CA . ALA A 1 221 ? 3.400 -11.939 -13.325 1.00 98.56 221 ALA A CA 1
ATOM 1800 C C . ALA A 1 221 ? 2.659 -10.915 -14.182 1.00 98.56 221 ALA A C 1
ATOM 1802 O O . ALA A 1 221 ? 2.903 -9.714 -14.081 1.00 98.56 221 ALA A O 1
ATOM 1803 N N . ASP A 1 222 ? 1.698 -11.369 -14.981 1.00 98.44 222 ASP A N 1
ATOM 1804 C CA . ASP A 1 222 ? 0.698 -10.462 -15.537 1.00 98.44 222 ASP A CA 1
ATOM 1805 C C . ASP A 1 222 ? -0.153 -9.853 -14.426 1.00 98.44 222 ASP A C 1
ATOM 1807 O O . ASP A 1 222 ? -0.406 -10.491 -13.400 1.00 98.44 222 ASP A O 1
ATOM 1811 N N . LEU A 1 223 ? -0.632 -8.626 -14.653 1.00 98.38 223 LEU A N 1
ATOM 1812 C CA . LEU A 1 223 ? -1.443 -7.904 -13.673 1.00 98.38 223 LEU A CA 1
ATOM 1813 C C . LEU A 1 223 ? -2.613 -8.755 -13.175 1.00 98.38 223 LEU A C 1
ATOM 1815 O O . LEU A 1 223 ? -2.814 -8.867 -11.971 1.00 98.38 223 LEU A O 1
ATOM 1819 N N . ARG A 1 224 ? -3.341 -9.395 -14.097 1.00 98.00 224 ARG A N 1
ATOM 1820 C CA . ARG A 1 224 ? -4.512 -10.206 -13.760 1.00 98.00 224 ARG A CA 1
ATOM 1821 C C . ARG A 1 224 ? -4.164 -11.414 -12.894 1.00 98.00 224 ARG A C 1
ATOM 1823 O O . ARG A 1 224 ? -4.877 -11.707 -11.937 1.00 98.00 224 ARG A O 1
ATOM 1830 N N . TYR A 1 225 ? -3.074 -12.105 -13.225 1.00 98.19 225 TYR A N 1
ATOM 1831 C CA . TYR A 1 225 ? -2.597 -13.241 -12.439 1.00 98.19 225 TYR A CA 1
ATOM 1832 C C . TYR A 1 225 ? -2.215 -12.793 -11.023 1.00 98.19 225 TYR A C 1
ATOM 1834 O O . TYR A 1 225 ? -2.626 -13.412 -10.043 1.00 98.19 225 TYR A O 1
ATOM 1842 N N . TRP A 1 226 ? -1.514 -11.661 -10.911 1.00 98.44 226 TRP A N 1
ATOM 1843 C CA . TRP A 1 226 ? -1.139 -11.086 -9.623 1.00 98.44 226 TRP A CA 1
ATOM 1844 C C . TRP A 1 226 ? -2.351 -10.638 -8.794 1.00 98.44 226 TRP A C 1
ATOM 1846 O O . TRP A 1 226 ? -2.421 -10.975 -7.618 1.00 98.44 226 TRP A O 1
ATOM 1856 N N . THR A 1 227 ? -3.342 -9.949 -9.373 1.00 98.00 227 THR A N 1
ATOM 1857 C CA . THR A 1 227 ? -4.542 -9.533 -8.624 1.00 98.00 227 THR A CA 1
ATOM 1858 C C . THR A 1 227 ? -5.394 -10.723 -8.188 1.00 98.00 227 THR A C 1
ATOM 1860 O O . THR A 1 227 ? -5.881 -10.737 -7.061 1.00 98.00 227 THR A O 1
ATOM 1863 N N . ASN A 1 228 ? -5.542 -11.749 -9.036 1.00 97.00 228 ASN A N 1
ATOM 1864 C CA . ASN A 1 228 ? -6.317 -12.953 -8.714 1.00 97.00 228 ASN A CA 1
ATOM 1865 C C . ASN A 1 228 ? -5.771 -13.701 -7.490 1.00 97.00 228 ASN A C 1
ATOM 1867 O O . ASN A 1 228 ? -6.534 -14.362 -6.797 1.00 97.00 228 ASN A O 1
ATOM 1871 N N . TYR A 1 229 ? -4.474 -13.575 -7.203 1.00 96.00 229 TYR A N 1
ATOM 1872 C CA . TYR A 1 229 ? -3.875 -14.161 -6.007 1.00 96.00 229 TYR A CA 1
ATOM 1873 C C . TYR A 1 229 ? -4.437 -13.561 -4.705 1.00 96.00 229 TYR A C 1
ATOM 1875 O O . TYR A 1 229 ? -4.531 -14.253 -3.696 1.00 96.00 229 TYR A O 1
ATOM 1883 N N . PHE A 1 230 ? -4.839 -12.285 -4.722 1.00 96.00 230 PHE A N 1
ATOM 1884 C CA . PHE A 1 230 ? -5.364 -11.580 -3.546 1.00 96.00 230 PHE A CA 1
ATOM 1885 C C . PHE A 1 230 ? -6.889 -11.426 -3.546 1.00 96.00 230 PHE A C 1
ATOM 1887 O O . PHE A 1 230 ? -7.467 -11.116 -2.506 1.00 96.00 230 PHE A O 1
ATOM 1894 N N . ILE A 1 231 ? -7.540 -11.597 -4.701 1.00 96.62 231 ILE A N 1
ATOM 1895 C CA . ILE A 1 231 ? -8.974 -11.362 -4.894 1.00 96.62 231 ILE A CA 1
ATOM 1896 C C . ILE A 1 231 ? -9.701 -12.698 -5.041 1.00 96.62 231 ILE A C 1
ATOM 1898 O O . ILE A 1 231 ? -9.794 -13.245 -6.138 1.00 96.62 231 ILE A O 1
ATOM 1902 N N . GLN A 1 232 ? -10.278 -13.190 -3.941 1.00 94.69 232 GLN A N 1
ATOM 1903 C CA . GLN A 1 232 ? -10.943 -14.500 -3.871 1.00 94.69 232 GLN A CA 1
ATOM 1904 C C . GLN A 1 232 ? -12.079 -14.642 -4.892 1.00 94.69 232 GLN A C 1
ATOM 1906 O O . GLN A 1 232 ? -12.198 -15.663 -5.558 1.00 94.69 232 GLN A O 1
ATOM 1911 N N . SER A 1 233 ? -12.876 -13.586 -5.072 1.00 95.44 233 SER A N 1
ATOM 1912 C CA . SER A 1 233 ? -13.949 -13.539 -6.081 1.00 95.44 233 SER A CA 1
ATOM 1913 C C . SER A 1 233 ? -13.472 -13.622 -7.536 1.00 95.44 233 SER A C 1
ATOM 1915 O O . SER A 1 233 ? -14.296 -13.763 -8.433 1.00 95.44 233 SER A O 1
ATOM 1917 N N . GLN A 1 234 ? -12.175 -13.400 -7.781 1.00 95.44 234 GLN A N 1
ATOM 1918 C CA . GLN A 1 234 ? -11.594 -13.182 -9.105 1.00 95.44 234 GLN A CA 1
ATOM 1919 C C . GLN A 1 234 ? -12.302 -12.088 -9.929 1.00 95.44 234 GLN A C 1
ATOM 1921 O O . GLN A 1 234 ? -12.204 -12.069 -11.155 1.00 95.44 234 GLN A O 1
ATOM 1926 N N . GLN A 1 235 ? -13.019 -11.152 -9.300 1.00 97.38 235 GLN A N 1
ATOM 1927 C CA . GLN A 1 235 ? -13.539 -9.986 -10.009 1.00 97.38 235 GLN A CA 1
ATOM 1928 C C . GLN A 1 235 ? -12.369 -9.143 -10.536 1.00 97.38 235 GLN A C 1
ATOM 1930 O O . GLN A 1 235 ? -11.355 -8.978 -9.857 1.00 97.38 235 GLN A O 1
ATOM 1935 N N . GLU A 1 236 ? -12.505 -8.595 -11.744 1.00 97.81 236 GLU A N 1
ATOM 1936 C CA . GLU A 1 236 ? -11.508 -7.665 -12.272 1.00 97.81 236 GLU A CA 1
ATOM 1937 C C . GLU A 1 236 ? -11.429 -6.394 -11.420 1.00 97.81 236 GLU A C 1
ATOM 1939 O O . GLU A 1 236 ? -12.452 -5.785 -11.098 1.00 97.81 236 GLU A O 1
ATOM 1944 N N . CYS A 1 237 ? -10.209 -5.986 -11.066 1.00 98.31 237 CYS A N 1
ATOM 1945 C CA . CYS A 1 237 ? -9.995 -4.742 -10.342 1.00 98.31 237 CYS A CA 1
ATOM 1946 C C . CYS A 1 237 ? -10.156 -3.541 -11.268 1.00 98.31 237 CYS A C 1
ATOM 1948 O O . CYS A 1 237 ? -9.576 -3.491 -12.354 1.00 98.31 237 CYS A O 1
ATOM 1950 N N . ARG A 1 238 ? -10.890 -2.529 -10.806 1.00 97.81 238 ARG A N 1
ATOM 1951 C CA . ARG A 1 238 ? -11.084 -1.291 -11.557 1.00 97.81 238 ARG A CA 1
ATOM 1952 C C . ARG A 1 238 ? -9.783 -0.498 -11.592 1.00 97.81 238 ARG A C 1
ATOM 1954 O O . ARG A 1 238 ? -9.147 -0.288 -10.565 1.00 97.81 238 ARG A O 1
ATOM 1961 N N . ARG A 1 239 ? -9.383 -0.010 -12.762 1.00 97.12 239 ARG A N 1
ATOM 1962 C CA . ARG A 1 239 ? -8.241 0.903 -12.853 1.00 97.12 239 ARG A CA 1
ATOM 1963 C C . ARG A 1 239 ? -8.657 2.306 -12.406 1.00 97.12 239 ARG A C 1
ATOM 1965 O O . ARG A 1 239 ? -9.660 2.820 -12.895 1.00 97.12 239 ARG A O 1
ATOM 1972 N N . ALA A 1 240 ? -7.873 2.912 -11.522 1.00 95.25 240 ALA A N 1
ATOM 1973 C CA . ALA A 1 240 ? -8.004 4.306 -11.105 1.00 95.25 240 ALA A CA 1
ATOM 1974 C C . ALA A 1 240 ? -6.733 5.084 -11.464 1.00 95.25 240 ALA A C 1
ATOM 1976 O O . ALA A 1 240 ? -5.634 4.522 -11.480 1.00 95.25 240 ALA A O 1
ATOM 1977 N N . LYS A 1 241 ? -6.899 6.370 -11.793 1.00 91.88 241 LYS A N 1
ATOM 1978 C CA . LYS A 1 241 ? -5.777 7.288 -12.066 1.00 91.88 241 LYS A CA 1
ATOM 1979 C C . LYS A 1 241 ? -5.381 8.100 -10.833 1.00 91.88 241 LYS A C 1
ATOM 1981 O O . LYS A 1 241 ? -4.251 8.561 -10.751 1.00 91.88 241 LYS A O 1
ATOM 1986 N N . VAL A 1 242 ? -6.313 8.285 -9.904 1.00 91.62 242 VAL A N 1
ATOM 1987 C CA . VAL A 1 242 ? -6.146 9.094 -8.694 1.00 91.62 242 VAL A CA 1
ATOM 1988 C C . VAL A 1 242 ? -6.649 8.325 -7.474 1.00 91.62 242 VAL A C 1
ATOM 1990 O O . VAL A 1 242 ? -7.363 7.329 -7.617 1.00 91.62 242 VAL A O 1
ATOM 1993 N N . TYR A 1 243 ? -6.250 8.742 -6.273 1.00 94.12 243 TYR A N 1
ATOM 1994 C CA . TYR A 1 243 ? -6.603 8.032 -5.044 1.00 94.12 243 TYR A CA 1
ATOM 1995 C C . TYR A 1 243 ? -8.080 8.234 -4.682 1.00 94.12 243 TYR A C 1
ATOM 1997 O O . TYR A 1 243 ? -8.741 7.278 -4.265 1.00 94.12 243 TYR A O 1
ATOM 2005 N N . THR A 1 244 ? -8.635 9.427 -4.926 1.00 92.94 244 THR A N 1
ATOM 2006 C CA . THR A 1 244 ? -10.044 9.716 -4.608 1.00 92.94 244 THR A CA 1
ATOM 2007 C C . THR A 1 244 ? -11.041 8.846 -5.374 1.00 92.94 244 THR A C 1
ATOM 2009 O O . THR A 1 244 ? -12.137 8.601 -4.867 1.00 92.94 244 THR A O 1
ATOM 2012 N N . ASP A 1 245 ? -10.680 8.314 -6.550 1.00 93.75 245 ASP A N 1
ATOM 2013 C CA . ASP A 1 245 ? -11.506 7.341 -7.278 1.00 93.75 245 ASP A CA 1
ATOM 2014 C C . ASP A 1 245 ? -11.758 6.087 -6.430 1.00 93.75 245 ASP A C 1
ATOM 2016 O O . ASP A 1 245 ? -12.873 5.566 -6.412 1.00 93.75 245 ASP A O 1
ATOM 2020 N N . TYR A 1 246 ? -10.737 5.605 -5.718 1.00 95.19 246 TYR A N 1
ATOM 2021 C CA . TYR A 1 246 ? -10.862 4.487 -4.785 1.00 95.19 246 TYR A CA 1
ATOM 2022 C C . TYR A 1 246 ? -11.620 4.915 -3.521 1.00 95.19 246 TYR A C 1
ATOM 2024 O O . TYR A 1 246 ? -12.586 4.258 -3.128 1.00 95.19 246 TYR A O 1
ATOM 2032 N N . GLU A 1 247 ? -11.220 6.035 -2.915 1.00 94.31 247 GLU A N 1
ATOM 2033 C CA . GLU A 1 247 ? -11.755 6.501 -1.631 1.00 94.31 247 GLU A CA 1
ATOM 2034 C C . GLU A 1 247 ? -13.270 6.776 -1.685 1.00 94.31 247 GLU A C 1
ATOM 2036 O O . GLU A 1 247 ? -14.020 6.362 -0.798 1.00 94.31 247 GLU A O 1
ATOM 2041 N N . ARG A 1 248 ? -13.743 7.431 -2.755 1.00 94.69 248 ARG A N 1
ATOM 2042 C CA . ARG A 1 248 ? -15.151 7.830 -2.931 1.00 94.69 248 ARG A CA 1
ATOM 2043 C C . ARG A 1 248 ? -16.056 6.702 -3.409 1.00 94.69 248 ARG A C 1
ATOM 2045 O O . ARG A 1 248 ? -17.275 6.841 -3.353 1.00 94.69 248 ARG A O 1
ATOM 2052 N N . ASN A 1 249 ? -15.489 5.582 -3.858 1.00 96.25 249 ASN A N 1
ATOM 2053 C CA . ASN A 1 249 ? -16.246 4.455 -4.401 1.00 96.25 249 ASN A CA 1
ATOM 2054 C C . ASN A 1 249 ? -15.998 3.149 -3.623 1.00 96.25 249 ASN A C 1
ATOM 2056 O O . ASN A 1 249 ? -15.735 2.105 -4.228 1.00 96.25 249 ASN A O 1
ATOM 2060 N N . PRO A 1 250 ? -16.142 3.138 -2.284 1.00 93.94 250 PRO A N 1
ATOM 2061 C CA . PRO A 1 250 ? -15.739 2.003 -1.457 1.00 93.94 250 PRO A CA 1
ATOM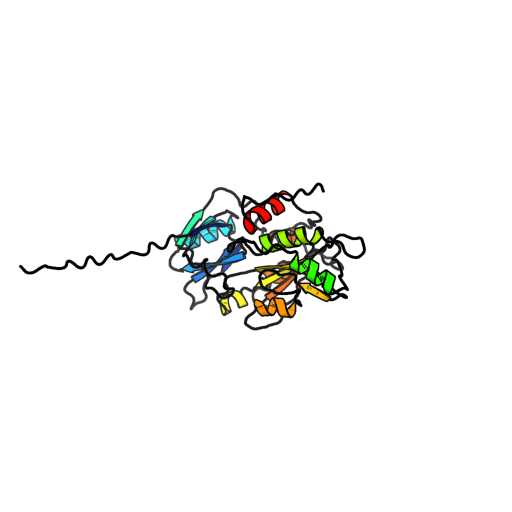 2062 C C . PRO A 1 250 ? -16.617 0.751 -1.615 1.00 93.94 250 PRO A C 1
ATOM 2064 O O . PRO A 1 250 ? -16.294 -0.293 -1.047 1.00 93.94 250 PRO A O 1
ATOM 2067 N N . GLN A 1 251 ? -17.737 0.855 -2.336 1.00 96.19 251 GLN A N 1
ATOM 2068 C CA . GLN A 1 251 ? -18.664 -0.247 -2.627 1.00 96.19 251 GLN A CA 1
ATOM 2069 C C . GLN A 1 251 ? -18.598 -0.721 -4.088 1.00 96.19 251 GLN A C 1
ATOM 2071 O O . GLN A 1 251 ? -19.276 -1.680 -4.469 1.00 96.19 251 GLN A O 1
ATOM 2076 N N . LEU A 1 252 ? -17.807 -0.044 -4.926 1.00 96.69 252 LEU A N 1
ATOM 2077 C CA . LEU A 1 252 ? -17.758 -0.298 -6.359 1.00 96.69 252 LEU A CA 1
ATOM 2078 C C . LEU A 1 252 ? -16.731 -1.384 -6.688 1.00 96.69 252 LEU A C 1
ATOM 2080 O O . LEU A 1 252 ? -15.526 -1.146 -6.680 1.00 96.69 252 LEU A O 1
ATOM 2084 N N . GLY A 1 253 ? -17.223 -2.574 -7.031 1.00 96.69 253 GLY A N 1
ATOM 2085 C CA . GLY A 1 253 ? -16.367 -3.737 -7.275 1.00 96.69 253 GLY A CA 1
ATOM 2086 C C . GLY A 1 253 ? -15.664 -4.212 -6.003 1.00 96.69 253 GLY A C 1
ATOM 2087 O O . GLY A 1 253 ? -16.085 -3.886 -4.895 1.00 96.69 253 GLY A O 1
ATOM 2088 N N . HIS A 1 254 ? -14.618 -5.022 -6.162 1.00 98.12 254 HIS A N 1
ATOM 2089 C CA . HIS A 1 254 ? -13.863 -5.576 -5.035 1.00 98.12 254 HIS A CA 1
ATOM 2090 C C . HIS A 1 254 ? -12.502 -4.916 -4.820 1.00 98.12 254 HIS A C 1
ATOM 2092 O O . HIS A 1 254 ? -11.998 -4.900 -3.695 1.00 98.12 254 HIS A O 1
ATOM 2098 N N . CYS A 1 255 ? -11.930 -4.313 -5.856 1.00 98.50 255 CYS A N 1
ATOM 2099 C CA . CYS A 1 255 ? -10.602 -3.730 -5.789 1.00 98.50 255 CYS A CA 1
ATOM 2100 C C . CYS A 1 255 ? -10.385 -2.635 -6.828 1.00 98.50 255 CYS A C 1
ATOM 2102 O O . CYS A 1 255 ? -11.032 -2.608 -7.878 1.00 98.50 255 CYS A O 1
ATOM 2104 N N . PHE A 1 256 ? -9.402 -1.787 -6.536 1.00 98.56 256 PHE A N 1
ATOM 2105 C CA . PHE A 1 256 ? -8.864 -0.785 -7.440 1.00 98.56 256 PHE A CA 1
ATOM 2106 C C . PHE A 1 256 ? -7.378 -1.035 -7.691 1.00 98.56 256 PHE A C 1
ATOM 2108 O O . PHE A 1 256 ? -6.655 -1.459 -6.790 1.00 98.56 256 PHE A O 1
ATOM 2115 N N . VAL A 1 257 ? -6.919 -0.753 -8.908 1.00 98.50 257 VAL A N 1
ATOM 2116 C CA . VAL A 1 257 ? -5.497 -0.740 -9.258 1.00 98.50 257 VAL A CA 1
ATOM 2117 C C . VAL A 1 257 ? -5.075 0.668 -9.649 1.00 98.50 257 VAL A C 1
ATOM 2119 O O . VAL A 1 257 ? -5.669 1.260 -10.551 1.00 98.50 257 VAL A O 1
ATOM 2122 N N . ILE A 1 258 ? -4.020 1.165 -9.004 1.00 98.00 258 ILE A N 1
ATOM 2123 C CA . ILE A 1 258 ? -3.388 2.456 -9.302 1.00 98.00 258 ILE A CA 1
ATOM 2124 C C . ILE A 1 258 ? -1.933 2.203 -9.697 1.00 98.00 258 ILE A C 1
ATOM 2126 O O . ILE A 1 258 ? -1.238 1.405 -9.067 1.00 98.00 258 ILE A O 1
ATOM 2130 N N . PHE A 1 259 ? -1.467 2.873 -10.750 1.00 97.94 259 PHE A N 1
ATOM 2131 C CA . PHE A 1 259 ? -0.066 2.842 -11.164 1.00 97.94 259 PHE A CA 1
ATOM 2132 C C . PHE A 1 259 ? 0.602 4.157 -10.795 1.00 97.94 259 PHE A C 1
ATOM 2134 O O . PHE A 1 259 ? 0.018 5.216 -10.979 1.00 97.94 259 PHE A O 1
ATOM 2141 N N . THR A 1 260 ? 1.827 4.082 -10.288 1.00 97.44 260 THR A N 1
ATOM 2142 C CA . THR A 1 260 ? 2.620 5.261 -9.940 1.00 97.44 260 THR A CA 1
ATOM 2143 C C . THR A 1 260 ? 4.057 5.095 -10.407 1.00 97.44 260 THR A C 1
ATOM 2145 O O . THR A 1 260 ? 4.536 3.977 -10.650 1.00 97.44 260 THR A O 1
ATOM 2148 N N . SER A 1 261 ? 4.789 6.204 -10.445 1.00 97.00 261 SER A N 1
ATOM 2149 C CA . SER A 1 261 ? 6.246 6.179 -10.419 1.00 97.00 261 SER A CA 1
ATOM 2150 C C . SER A 1 261 ? 6.768 5.543 -9.131 1.00 97.00 261 SER A C 1
ATOM 2152 O O . SER A 1 261 ? 6.038 5.283 -8.170 1.00 97.00 261 SER A O 1
ATOM 2154 N N . VAL A 1 262 ? 8.065 5.257 -9.120 1.00 97.00 262 VAL A N 1
ATOM 2155 C CA . VAL A 1 262 ? 8.706 4.450 -8.078 1.00 97.00 262 VAL A CA 1
ATOM 2156 C C . VAL A 1 262 ? 8.770 5.112 -6.696 1.00 97.00 262 VAL A C 1
ATOM 2158 O O . VAL A 1 262 ? 8.886 4.421 -5.679 1.00 97.00 262 VAL A O 1
ATOM 2161 N N . HIS A 1 263 ? 8.705 6.443 -6.672 1.00 96.06 263 HIS A N 1
ATOM 2162 C CA . HIS A 1 263 ? 9.080 7.268 -5.522 1.00 96.06 263 HIS A CA 1
ATOM 2163 C C . HIS A 1 263 ? 8.095 7.172 -4.357 1.00 96.06 263 HIS A C 1
ATOM 2165 O O . HIS A 1 263 ? 8.520 7.207 -3.210 1.00 96.06 263 HIS A O 1
ATOM 2171 N N . TYR A 1 264 ? 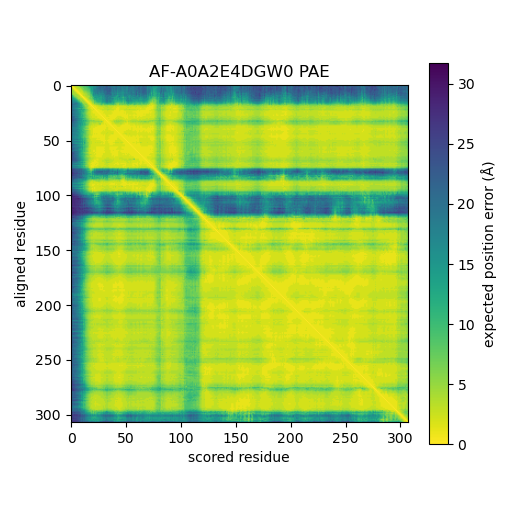6.818 6.916 -4.642 1.00 96.44 264 TYR A N 1
ATOM 2172 C CA . TYR A 1 264 ? 5.764 6.774 -3.638 1.00 96.44 264 TYR A CA 1
ATOM 2173 C C . TYR A 1 264 ? 6.007 5.540 -2.767 1.00 96.44 264 TYR A C 1
ATOM 2175 O O . TYR A 1 264 ? 5.954 4.407 -3.242 1.00 96.44 264 TYR A O 1
ATOM 2183 N N . TRP A 1 265 ? 6.294 5.723 -1.487 1.00 96.25 265 TRP A N 1
ATOM 2184 C CA . TRP A 1 265 ? 6.522 4.680 -0.492 1.00 96.25 265 TRP A CA 1
ATOM 2185 C C . TRP A 1 265 ? 5.237 4.145 0.147 1.00 96.25 265 TRP A C 1
ATOM 2187 O O . TRP A 1 265 ? 5.126 2.929 0.253 1.00 96.25 265 TRP A O 1
ATOM 2197 N N . GLN A 1 266 ? 4.263 4.985 0.504 1.00 95.75 266 GLN A N 1
ATOM 2198 C CA . GLN A 1 266 ? 3.010 4.612 1.184 1.00 95.75 266 GLN A CA 1
ATOM 2199 C C . GLN A 1 266 ? 1.773 5.284 0.544 1.00 95.75 266 GLN A C 1
ATOM 2201 O O . GLN A 1 266 ? 1.925 6.306 -0.125 1.00 95.75 266 GLN A O 1
ATOM 2206 N N . PRO A 1 267 ? 0.543 4.764 0.763 1.00 95.62 267 PRO A N 1
ATOM 2207 C CA . PRO A 1 267 ? -0.672 5.293 0.129 1.00 95.62 267 PRO A CA 1
ATOM 2208 C C . PRO A 1 267 ? -0.942 6.782 0.364 1.00 95.62 267 PRO A C 1
ATOM 2210 O O . PRO A 1 267 ? -1.320 7.478 -0.573 1.00 95.62 267 PRO A O 1
ATOM 2213 N N . TRP A 1 268 ? -0.672 7.298 1.566 1.00 92.56 268 TRP A N 1
ATOM 2214 C CA . TRP A 1 268 ? -0.886 8.715 1.893 1.00 92.56 268 TRP A CA 1
ATOM 2215 C C . TRP A 1 268 ? -0.089 9.670 0.990 1.00 92.56 268 TRP A C 1
ATOM 2217 O O . TRP A 1 268 ? -0.463 10.822 0.812 1.00 92.56 268 TRP A O 1
ATOM 2227 N N . GLN A 1 269 ? 1.022 9.221 0.393 1.00 93.50 269 GLN A N 1
ATOM 2228 C CA . GLN A 1 269 ? 1.784 10.048 -0.548 1.00 93.50 269 GLN A CA 1
ATOM 2229 C C . GLN A 1 269 ? 1.068 10.183 -1.895 1.00 93.50 269 GLN A C 1
ATOM 2231 O O . GLN A 1 269 ? 1.244 11.193 -2.573 1.00 93.50 269 GLN A O 1
ATOM 2236 N N . ILE A 1 270 ? 0.278 9.177 -2.281 1.00 94.12 270 ILE A N 1
ATOM 2237 C CA . ILE A 1 270 ? -0.572 9.206 -3.478 1.00 94.12 270 ILE A CA 1
ATOM 2238 C C . ILE A 1 270 ? -1.729 10.178 -3.245 1.00 94.12 270 ILE A C 1
ATOM 2240 O O . ILE A 1 270 ? -1.981 11.046 -4.071 1.00 94.12 270 ILE A O 1
ATOM 2244 N N . GLU A 1 271 ? -2.370 10.074 -2.084 1.00 91.62 271 GLU A N 1
ATOM 2245 C CA . GLU A 1 271 ? -3.432 10.979 -1.638 1.00 91.62 271 GLU A CA 1
ATOM 2246 C C . GLU A 1 271 ? -2.943 12.435 -1.567 1.00 91.62 271 GLU A C 1
ATOM 2248 O O . GLU A 1 271 ? -3.485 13.317 -2.227 1.00 91.6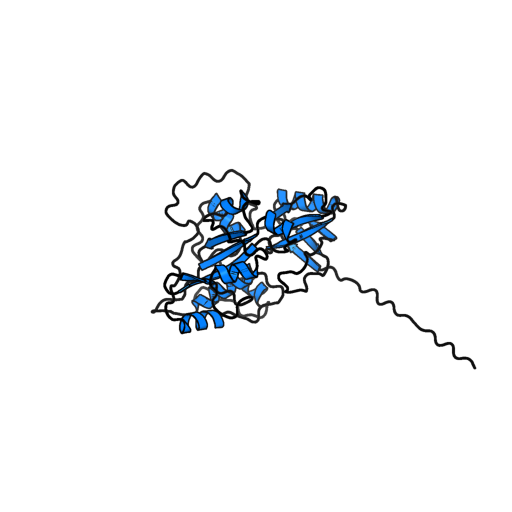2 271 GLU A O 1
ATOM 2253 N N . LYS A 1 272 ? -1.826 12.688 -0.875 1.00 88.44 272 LYS A N 1
ATOM 2254 C CA . LYS A 1 272 ? -1.247 14.033 -0.739 1.00 88.44 272 LYS A CA 1
ATOM 2255 C C . LYS A 1 272 ? -0.860 14.658 -2.082 1.00 88.44 272 LYS A C 1
ATOM 2257 O O . LYS A 1 272 ? -0.908 15.884 -2.228 1.00 88.44 272 LYS A O 1
ATOM 2262 N N . ASN A 1 273 ? -0.411 13.841 -3.035 1.00 88.06 273 ASN A N 1
ATOM 2263 C CA . ASN A 1 273 ? -0.087 14.300 -4.382 1.00 88.06 273 ASN A CA 1
ATOM 2264 C C . ASN A 1 273 ? -1.319 14.869 -5.085 1.00 88.06 273 ASN A C 1
ATOM 2266 O O . ASN A 1 273 ? -1.217 15.921 -5.709 1.00 88.06 273 ASN A O 1
ATOM 2270 N N . GLU A 1 274 ? -2.462 14.210 -4.929 1.00 85.75 274 GLU A N 1
ATOM 2271 C CA . GLU A 1 274 ? -3.729 14.660 -5.489 1.00 85.75 274 GLU A CA 1
ATOM 2272 C C . GLU A 1 274 ? -4.205 15.971 -4.847 1.00 85.75 274 GLU A C 1
ATOM 2274 O O . GLU A 1 274 ? -4.625 16.886 -5.551 1.00 85.75 274 GLU A O 1
ATOM 2279 N N . GLU A 1 275 ? -4.080 16.101 -3.526 1.00 82.50 275 GLU A N 1
ATOM 2280 C CA . GLU A 1 275 ? -4.515 17.300 -2.800 1.00 82.50 275 GLU A CA 1
ATOM 2281 C C . GLU A 1 275 ? -3.657 18.535 -3.096 1.00 82.50 275 GLU A C 1
ATOM 2283 O O . GLU A 1 275 ? -4.173 19.639 -3.270 1.00 82.50 275 GLU A O 1
ATOM 2288 N N . ASN A 1 276 ? -2.334 18.355 -3.119 1.00 83.62 276 ASN A N 1
ATOM 2289 C CA . ASN A 1 276 ? -1.377 19.464 -3.099 1.00 83.62 276 ASN A CA 1
ATOM 2290 C C . ASN A 1 276 ? -0.597 19.618 -4.411 1.00 83.62 276 ASN A C 1
ATOM 2292 O O . ASN A 1 276 ? 0.284 20.472 -4.500 1.00 83.62 276 ASN A O 1
ATOM 2296 N N . GLY A 1 277 ? -0.828 18.748 -5.399 1.00 82.06 277 GLY A N 1
ATOM 2297 C CA . GLY A 1 277 ? -0.086 18.726 -6.665 1.00 82.06 277 GLY A CA 1
ATOM 2298 C C . GLY A 1 277 ? 1.414 18.438 -6.514 1.00 82.06 277 GLY A C 1
ATOM 2299 O O . GLY A 1 277 ? 2.188 18.654 -7.445 1.00 82.06 277 GLY A O 1
ATOM 2300 N N . THR A 1 278 ? 1.868 17.987 -5.338 1.00 82.12 278 THR A N 1
ATOM 2301 C CA . THR A 1 278 ? 3.297 17.781 -5.066 1.00 82.12 278 THR A CA 1
ATOM 2302 C C . THR A 1 278 ? 3.753 16.456 -5.668 1.00 82.12 278 THR A C 1
ATOM 2304 O O . THR A 1 278 ? 3.575 15.387 -5.080 1.00 82.12 278 THR A O 1
ATOM 2307 N N . LEU A 1 279 ? 4.332 16.523 -6.866 1.00 87.62 279 LEU A N 1
ATOM 2308 C CA . LEU A 1 279 ? 4.923 15.384 -7.565 1.00 87.62 279 LEU A CA 1
ATOM 2309 C C . LEU A 1 279 ? 6.152 14.848 -6.820 1.00 87.62 279 LEU A C 1
ATOM 2311 O O . LEU A 1 279 ? 7.063 15.604 -6.482 1.00 87.62 279 LEU A O 1
ATOM 2315 N N . GLN A 1 280 ? 6.205 13.532 -6.601 1.00 90.69 280 GLN A N 1
ATOM 2316 C CA . GLN A 1 280 ? 7.418 12.877 -6.115 1.00 90.69 280 GLN A CA 1
ATOM 2317 C C . GLN A 1 280 ? 8.273 12.439 -7.300 1.00 90.69 280 GLN A C 1
ATOM 2319 O O . GLN A 1 280 ? 7.864 11.588 -8.089 1.00 90.69 280 GLN A O 1
ATOM 2324 N N . THR A 1 281 ? 9.460 13.023 -7.426 1.00 92.88 281 THR A N 1
ATOM 2325 C CA . THR A 1 281 ? 10.360 12.831 -8.577 1.00 92.88 281 THR A CA 1
ATOM 2326 C C . THR A 1 281 ? 11.693 12.185 -8.200 1.00 92.88 281 THR A C 1
ATOM 2328 O O . THR A 1 281 ? 12.518 11.916 -9.069 1.00 92.88 281 THR A O 1
ATOM 2331 N N . GLN A 1 282 ? 11.927 11.936 -6.910 1.00 94.19 282 GLN A N 1
ATOM 2332 C CA . GLN A 1 282 ? 13.181 11.383 -6.412 1.00 94.19 282 GLN A CA 1
ATOM 2333 C C . GLN A 1 282 ? 12.974 10.487 -5.193 1.00 94.19 282 GLN A C 1
ATOM 2335 O O . GLN A 1 282 ? 11.996 10.615 -4.455 1.00 94.19 282 GLN A O 1
ATOM 2340 N N . TRP A 1 283 ? 13.953 9.616 -4.961 1.00 93.69 283 TRP A N 1
ATOM 2341 C CA . TRP A 1 283 ? 14.005 8.756 -3.789 1.00 93.69 283 TRP A CA 1
ATOM 2342 C C . TRP A 1 283 ? 14.249 9.566 -2.518 1.00 93.69 283 TRP A C 1
ATOM 2344 O O . TRP A 1 283 ? 15.135 10.418 -2.475 1.00 93.69 283 TRP A O 1
ATOM 2354 N N . SER A 1 284 ? 13.526 9.233 -1.452 1.00 93.88 284 SER A N 1
ATOM 2355 C CA . SER A 1 284 ? 13.818 9.746 -0.117 1.00 93.88 284 SER A CA 1
ATOM 2356 C C . SER A 1 284 ? 14.788 8.816 0.613 1.00 93.88 284 SER A C 1
ATOM 2358 O O . SER A 1 284 ? 14.469 7.669 0.930 1.00 93.88 284 SER A O 1
ATOM 2360 N N . ASP A 1 285 ? 15.976 9.329 0.939 1.00 91.75 285 ASP A N 1
ATOM 2361 C CA . ASP A 1 285 ? 16.993 8.625 1.735 1.00 91.75 285 ASP A CA 1
ATOM 2362 C C . ASP A 1 285 ? 16.449 8.133 3.080 1.00 91.75 285 ASP A C 1
ATOM 2364 O O . ASP A 1 285 ? 16.848 7.099 3.623 1.00 91.75 285 ASP A O 1
ATOM 2368 N N . TYR A 1 286 ? 15.555 8.913 3.680 1.00 92.62 286 TYR A N 1
ATOM 2369 C CA . TYR A 1 286 ? 14.917 8.555 4.937 1.00 92.62 286 TYR A CA 1
ATOM 2370 C C . TYR A 1 286 ? 13.994 7.341 4.771 1.00 92.62 286 TYR A C 1
ATOM 2372 O O . TYR A 1 286 ? 14.122 6.375 5.528 1.00 92.62 286 TYR A O 1
ATOM 2380 N N . GLU A 1 287 ? 13.139 7.361 3.750 1.00 94.25 287 GLU A N 1
ATOM 2381 C CA . GLU A 1 287 ? 12.164 6.304 3.456 1.00 94.25 287 GLU A CA 1
ATOM 2382 C C . GLU A 1 287 ? 12.865 5.004 3.072 1.00 94.25 287 GLU A C 1
ATOM 2384 O O . GLU A 1 287 ? 12.582 3.956 3.651 1.00 94.25 287 GLU A O 1
ATOM 2389 N N . LEU A 1 288 ? 13.877 5.075 2.203 1.00 93.88 288 LEU A N 1
ATOM 2390 C CA . LEU A 1 288 ? 14.701 3.920 1.857 1.00 93.88 288 LEU A CA 1
ATOM 2391 C C . LEU A 1 288 ? 15.366 3.310 3.089 1.00 93.88 288 LEU A C 1
ATOM 2393 O O . LEU A 1 288 ? 15.293 2.099 3.296 1.00 93.88 288 LEU A O 1
ATOM 2397 N N . ARG A 1 289 ? 15.987 4.122 3.953 1.00 91.88 289 ARG A N 1
ATOM 2398 C CA . ARG A 1 289 ? 16.627 3.604 5.174 1.00 91.88 289 ARG A CA 1
ATOM 2399 C C . ARG A 1 289 ? 15.633 2.880 6.079 1.00 91.88 289 ARG A C 1
ATOM 2401 O O . ARG A 1 289 ? 15.985 1.834 6.631 1.00 91.88 289 ARG A O 1
ATOM 2408 N N . ILE A 1 290 ? 14.419 3.405 6.229 1.00 92.56 290 ILE A N 1
ATOM 2409 C CA . ILE A 1 290 ? 13.375 2.747 7.020 1.00 92.56 290 ILE A CA 1
ATOM 2410 C C . ILE A 1 290 ? 12.911 1.464 6.336 1.00 92.56 290 ILE A C 1
ATOM 2412 O O . ILE A 1 290 ? 12.905 0.414 6.979 1.00 92.56 290 ILE A O 1
ATOM 2416 N N . ALA A 1 291 ? 12.617 1.514 5.038 1.00 95.12 291 ALA A N 1
ATOM 2417 C CA . ALA A 1 291 ? 12.170 0.361 4.272 1.00 95.12 291 ALA A CA 1
ATOM 2418 C C . ALA A 1 291 ? 13.171 -0.800 4.361 1.00 95.12 291 ALA A C 1
ATOM 2420 O O . ALA A 1 291 ? 12.777 -1.927 4.655 1.00 95.12 291 ALA A O 1
ATOM 2421 N N . TYR A 1 292 ? 14.474 -0.532 4.216 1.00 94.69 292 TYR A N 1
ATOM 2422 C CA . TYR A 1 292 ? 15.528 -1.539 4.386 1.00 94.69 292 TYR A CA 1
ATOM 2423 C C . TYR A 1 292 ? 15.595 -2.087 5.814 1.00 94.69 292 TYR A C 1
ATOM 2425 O O . TYR A 1 292 ? 15.654 -3.303 6.005 1.00 94.69 292 TYR A O 1
ATOM 2433 N N . ARG A 1 293 ? 15.571 -1.215 6.829 1.00 93.06 293 ARG A N 1
ATOM 2434 C CA . ARG A 1 293 ? 15.602 -1.628 8.242 1.00 93.06 293 ARG A CA 1
ATOM 2435 C C . ARG A 1 293 ? 14.423 -2.539 8.579 1.00 93.06 293 ARG A C 1
ATOM 2437 O O . ARG A 1 293 ? 14.598 -3.538 9.281 1.00 93.06 293 ARG A O 1
ATOM 2444 N N . ASP A 1 294 ? 13.239 -2.206 8.087 1.00 92.19 294 ASP A N 1
ATOM 2445 C CA . ASP A 1 294 ? 12.006 -2.895 8.447 1.00 92.19 294 ASP A CA 1
ATOM 2446 C C . ASP A 1 294 ? 11.804 -4.159 7.600 1.00 92.19 294 ASP A C 1
ATOM 2448 O O . ASP A 1 294 ? 11.357 -5.181 8.128 1.00 92.19 294 ASP A O 1
ATOM 2452 N N . ALA A 1 295 ? 12.227 -4.146 6.330 1.00 93.94 295 ALA A N 1
ATOM 2453 C CA . ALA A 1 295 ? 12.172 -5.308 5.449 1.00 93.94 295 ALA A CA 1
ATOM 2454 C C . ALA A 1 295 ? 13.286 -6.333 5.709 1.00 93.94 295 ALA A C 1
ATOM 2456 O O . ALA A 1 295 ? 13.001 -7.526 5.703 1.00 93.94 295 ALA A O 1
ATOM 2457 N N . LEU A 1 296 ? 14.533 -5.913 5.948 1.00 92.38 296 LEU A N 1
ATOM 2458 C CA . LEU A 1 296 ? 15.712 -6.799 6.024 1.00 92.38 296 LEU A CA 1
ATOM 2459 C C . LEU A 1 296 ? 16.369 -6.847 7.416 1.00 92.38 296 LEU A C 1
ATOM 2461 O O . LEU A 1 296 ? 17.172 -7.735 7.691 1.00 92.38 296 LEU A O 1
ATOM 2465 N N . GLY A 1 297 ? 16.007 -5.942 8.329 1.00 90.56 297 GLY A N 1
ATOM 2466 C CA . GLY A 1 297 ? 16.554 -5.877 9.687 1.00 90.56 297 GLY A CA 1
ATOM 2467 C C . GLY A 1 297 ? 17.722 -4.894 9.848 1.00 90.56 297 GLY A C 1
ATOM 2468 O O . GLY A 1 297 ? 18.291 -4.383 8.888 1.00 90.56 297 GLY A O 1
ATOM 2469 N N . ARG A 1 298 ? 18.106 -4.627 11.107 1.00 82.06 298 ARG A N 1
ATOM 2470 C CA . ARG A 1 298 ? 19.090 -3.583 11.479 1.00 82.06 298 ARG A CA 1
ATOM 2471 C C . ARG A 1 298 ? 20.519 -3.830 10.979 1.00 82.06 298 ARG A C 1
ATOM 2473 O O . ARG A 1 298 ? 21.291 -2.883 10.902 1.00 82.06 298 ARG A O 1
ATOM 2480 N N . ARG A 1 299 ? 20.879 -5.084 10.685 1.00 79.56 299 ARG A N 1
ATOM 2481 C CA . ARG A 1 299 ? 22.243 -5.477 10.282 1.00 79.56 299 ARG A CA 1
ATOM 2482 C C . ARG A 1 299 ? 22.521 -5.275 8.790 1.00 79.56 299 ARG A C 1
ATOM 2484 O O . ARG A 1 299 ? 23.655 -5.458 8.364 1.00 79.56 299 ARG A O 1
ATOM 2491 N N . TYR A 1 300 ? 21.513 -4.927 7.991 1.00 79.19 300 TYR A N 1
ATOM 2492 C CA . TYR A 1 300 ? 21.700 -4.782 6.554 1.00 79.19 300 TYR A CA 1
ATOM 2493 C C . TYR A 1 300 ? 22.370 -3.444 6.207 1.00 79.19 300 TYR A C 1
ATOM 2495 O O . TYR A 1 300 ? 22.020 -2.395 6.756 1.00 79.19 300 TYR A O 1
ATOM 2503 N N . ARG A 1 301 ? 23.354 -3.480 5.296 1.00 73.62 301 ARG A N 1
ATOM 2504 C CA . ARG A 1 301 ? 24.113 -2.296 4.870 1.00 73.62 301 ARG A CA 1
ATOM 2505 C C . ARG A 1 301 ? 23.173 -1.300 4.192 1.00 73.62 301 ARG A C 1
ATOM 2507 O O . ARG A 1 301 ? 22.437 -1.654 3.277 1.00 73.62 301 ARG A O 1
ATOM 2514 N N . ARG A 1 302 ? 23.212 -0.052 4.659 1.00 69.62 302 ARG A N 1
ATOM 2515 C CA . ARG A 1 302 ? 22.348 1.027 4.168 1.00 69.62 302 ARG A CA 1
ATOM 2516 C C . ARG A 1 302 ? 22.638 1.311 2.685 1.00 69.62 302 ARG A C 1
ATOM 2518 O O . ARG A 1 302 ? 23.822 1.358 2.330 1.00 69.62 302 ARG A O 1
ATOM 2525 N N . PRO A 1 303 ? 21.610 1.526 1.844 1.00 72.50 303 PRO A N 1
ATOM 2526 C CA . PRO A 1 303 ? 21.823 2.087 0.515 1.00 72.50 303 PRO A CA 1
ATOM 2527 C C . PRO A 1 303 ? 22.471 3.473 0.646 1.00 72.50 303 PRO A C 1
ATOM 2529 O O . PRO A 1 303 ? 22.207 4.203 1.602 1.00 72.50 303 PRO A O 1
ATOM 2532 N N . ASN A 1 304 ? 23.365 3.800 -0.284 1.00 74.12 304 ASN A N 1
ATOM 2533 C CA . ASN A 1 304 ? 23.960 5.125 -0.418 1.00 74.12 304 ASN A CA 1
ATOM 2534 C C . ASN A 1 304 ? 23.437 5.710 -1.732 1.00 74.12 304 ASN A C 1
ATOM 2536 O O . ASN A 1 304 ? 23.808 5.198 -2.787 1.00 74.12 304 ASN A O 1
ATOM 2540 N N . LEU A 1 305 ? 22.567 6.722 -1.654 1.00 72.44 305 LEU A N 1
ATOM 2541 C CA . LEU A 1 305 ? 21.968 7.368 -2.826 1.00 72.44 305 LEU A CA 1
ATOM 2542 C C . LEU A 1 305 ? 22.964 8.199 -3.649 1.00 72.44 305 LEU A C 1
ATOM 2544 O O . LEU A 1 305 ? 22.673 8.517 -4.797 1.00 72.44 305 LEU A O 1
ATOM 2548 N N . ASN A 1 306 ? 24.147 8.505 -3.108 1.00 69.25 306 ASN A N 1
ATOM 2549 C CA . ASN A 1 306 ? 25.171 9.321 -3.769 1.00 69.25 306 ASN A CA 1
ATOM 2550 C C . ASN A 1 306 ? 26.099 8.502 -4.697 1.00 69.25 306 ASN A C 1
ATOM 2552 O O . ASN A 1 306 ? 27.255 8.876 -4.890 1.00 69.25 306 ASN A O 1
ATOM 2556 N N . LYS A 1 307 ? 25.636 7.359 -5.222 1.00 56.38 307 LYS A N 1
ATOM 2557 C CA . LYS A 1 307 ? 26.364 6.472 -6.151 1.00 56.38 307 LYS A CA 1
ATOM 2558 C C . LYS A 1 307 ? 25.496 6.111 -7.363 1.00 56.38 307 LYS A C 1
ATOM 2560 O O . LYS A 1 307 ? 26.042 5.963 -8.478 1.00 56.38 307 LYS A O 1
#

Foldseek 3Di:
DDDDDPPPPPPPPPPQPWDKDKWAWQDWADDDPPDQWIWTQTQLQWTATEGVVPVVQVVLNVVRNVQQWIKIFGWGPQLPDLDQLGAHIYGPDIDTDPDHDPQPNDDVPPQPPPPDPPDLLQAQDDADAAQDQVLQQVLLVQQDPLWDSPFGQLLSQLSSQVSQQVDDDPNHGGFWWKKKKAFFPQQCVVSVGTGRIHMHTWGHHPNFIWTRRNVQDPGTHHPLVVVCSNRVVSKDADEDSAPVVRVVCRNPTTIYMYIHGSADRGPSVRVVCSRPVDHRNDHDLVSQQVSCCRTNNDPDDRDDPVD